Protein AF-R7P6L8-F1 (afdb_monomer_lite)

Radius of gyration: 48.86 Å; chains: 1; bounding box: 120×82×124 Å

pLDDT: mean 86.73, std 14.76, range [35.16, 98.56]

Structure (mmCIF, N/CA/C/O backbone):
data_AF-R7P6L8-F1
#
_entry.id   AF-R7P6L8-F1
#
loop_
_atom_site.group_PDB
_atom_site.id
_atom_site.type_symbol
_atom_site.label_atom_id
_atom_site.label_alt_id
_atom_site.label_comp_id
_atom_site.label_asym_id
_atom_site.label_entity_id
_atom_site.label_seq_id
_atom_site.pdbx_PDB_ins_code
_atom_site.Cartn_x
_atom_site.Cartn_y
_atom_site.Cartn_z
_atom_site.occupancy
_atom_site.B_iso_or_equiv
_atom_site.auth_seq_id
_atom_site.auth_comp_id
_atom_site.auth_asym_id
_atom_site.auth_atom_id
_atom_site.pdbx_PDB_model_num
ATOM 1 N N . MET A 1 1 ? 69.428 42.748 -19.498 1.00 52.31 1 MET A N 1
ATOM 2 C CA . MET A 1 1 ? 68.816 42.199 -20.733 1.00 52.31 1 MET A CA 1
ATOM 3 C C . MET A 1 1 ? 69.025 40.692 -20.916 1.00 52.31 1 MET A C 1
ATOM 5 O O . MET A 1 1 ? 68.029 40.002 -21.061 1.00 52.31 1 MET A O 1
ATOM 9 N N . LYS A 1 2 ? 70.246 40.135 -20.816 1.00 45.94 2 LYS A N 1
ATOM 10 C CA . LYS A 1 2 ? 70.481 38.678 -20.985 1.00 45.94 2 LYS A CA 1
ATOM 11 C C . LYS A 1 2 ? 69.710 37.760 -20.009 1.00 45.94 2 LYS A C 1
ATOM 13 O O . LYS A 1 2 ? 69.255 36.706 -20.422 1.00 45.94 2 LYS A O 1
ATOM 18 N N . LYS A 1 3 ? 69.494 38.167 -18.748 1.00 44.88 3 LYS A N 1
ATOM 19 C CA . LYS A 1 3 ? 68.757 37.356 -17.749 1.00 44.88 3 LYS A CA 1
ATOM 20 C C . LYS A 1 3 ? 67.234 37.306 -17.974 1.00 44.88 3 LYS A C 1
ATOM 22 O O . LYS A 1 3 ? 66.617 36.311 -17.630 1.00 44.88 3 LYS A O 1
ATOM 27 N N . ILE A 1 4 ? 66.643 38.336 -18.590 1.00 54.88 4 ILE A N 1
ATOM 28 C CA . ILE A 1 4 ? 65.198 38.383 -18.895 1.00 54.88 4 ILE A CA 1
ATOM 29 C C . ILE A 1 4 ? 64.880 37.506 -20.115 1.00 54.88 4 ILE A C 1
ATOM 31 O O . ILE A 1 4 ? 63.887 36.789 -20.116 1.00 54.88 4 ILE A O 1
ATOM 35 N N . ILE A 1 5 ? 65.773 37.483 -21.110 1.00 58.66 5 ILE A N 1
ATOM 36 C CA . ILE A 1 5 ? 65.632 36.642 -22.309 1.00 58.66 5 ILE A CA 1
ATOM 37 C C . ILE A 1 5 ? 65.663 35.147 -21.947 1.00 58.66 5 ILE A C 1
ATOM 39 O O . ILE A 1 5 ? 64.862 34.377 -22.464 1.00 58.66 5 ILE A O 1
ATOM 43 N N . VAL A 1 6 ? 66.521 34.735 -21.007 1.00 57.53 6 VAL A N 1
ATOM 44 C CA . VAL A 1 6 ? 66.611 33.328 -20.568 1.00 57.53 6 VAL A CA 1
ATOM 45 C C . VAL A 1 6 ? 65.341 32.872 -19.835 1.00 57.53 6 VAL A C 1
ATOM 47 O O . VAL A 1 6 ? 64.875 31.761 -20.065 1.00 57.53 6 VAL A O 1
ATOM 50 N N . VAL A 1 7 ? 64.729 33.733 -19.015 1.00 57.50 7 VAL A N 1
ATOM 51 C CA . VAL A 1 7 ? 63.480 33.407 -18.298 1.00 57.50 7 VAL A CA 1
ATOM 52 C C . VAL A 1 7 ? 62.288 33.288 -19.258 1.00 57.50 7 VAL A C 1
ATOM 54 O O . VAL A 1 7 ? 61.456 32.402 -19.081 1.00 57.50 7 VAL A O 1
ATOM 57 N N . ILE A 1 8 ? 62.240 34.111 -20.311 1.00 59.41 8 ILE A N 1
ATOM 58 C CA . ILE A 1 8 ? 61.197 34.044 -21.350 1.00 59.41 8 ILE A CA 1
ATOM 59 C C . ILE A 1 8 ? 61.351 32.783 -22.219 1.00 59.41 8 ILE A C 1
ATOM 61 O O . ILE A 1 8 ? 60.361 32.149 -22.570 1.00 59.41 8 ILE A O 1
ATOM 65 N N . ILE A 1 9 ? 62.583 32.367 -22.529 1.00 59.75 9 ILE A N 1
ATOM 66 C CA . ILE A 1 9 ? 62.833 31.137 -23.299 1.00 59.75 9 ILE A CA 1
ATOM 67 C C . ILE A 1 9 ? 62.462 29.887 -22.484 1.00 59.75 9 ILE A C 1
ATOM 69 O O . ILE A 1 9 ? 61.866 28.961 -23.031 1.00 59.75 9 ILE A O 1
ATOM 73 N N . ILE A 1 10 ? 62.748 29.868 -21.176 1.00 58.91 10 ILE A N 1
ATOM 74 C CA . ILE A 1 10 ? 62.392 28.746 -20.291 1.00 58.91 10 ILE A CA 1
ATOM 75 C C . ILE A 1 10 ? 60.871 28.661 -20.081 1.00 58.91 10 ILE A C 1
ATOM 77 O O . ILE A 1 10 ? 60.327 27.557 -20.065 1.00 58.91 10 ILE A O 1
ATOM 81 N N . SER A 1 11 ? 60.162 29.794 -19.978 1.00 56.41 11 SER A N 1
ATOM 82 C CA . SER A 1 11 ? 58.697 29.785 -19.862 1.00 56.41 11 SER A CA 1
ATOM 83 C C . SER A 1 11 ? 58.013 29.334 -21.159 1.00 56.41 11 SER A C 1
ATOM 85 O O . SER A 1 11 ? 57.074 28.541 -21.101 1.00 56.41 11 SER A O 1
ATOM 87 N N . LEU A 1 12 ? 58.529 29.735 -22.327 1.00 54.56 12 LEU A N 1
ATOM 88 C CA . LEU A 1 12 ? 58.050 29.264 -23.633 1.00 54.56 12 LEU A CA 1
ATOM 89 C C . LEU A 1 12 ? 58.311 27.764 -23.844 1.00 54.56 12 LEU A C 1
ATOM 91 O O . LEU A 1 12 ? 57.421 27.060 -24.319 1.00 54.56 12 LEU A O 1
ATOM 95 N N . PHE A 1 13 ? 59.473 27.244 -23.430 1.00 52.88 13 PHE A N 1
ATOM 96 C CA . PHE A 1 13 ? 59.761 25.802 -23.479 1.00 52.88 13 PHE A CA 1
ATOM 97 C C . PHE A 1 13 ? 58.885 24.993 -22.511 1.00 52.88 13 PHE A C 1
ATOM 99 O O . PHE A 1 13 ? 58.423 23.908 -22.862 1.00 52.88 13 PHE A O 1
ATOM 106 N N . GLY A 1 14 ? 58.599 25.523 -21.317 1.00 52.50 14 GLY A N 1
ATOM 107 C CA . GLY A 1 14 ? 57.682 24.899 -20.360 1.00 52.50 14 GLY A CA 1
ATOM 108 C C . GLY A 1 14 ? 56.252 24.793 -20.900 1.00 52.50 14 GLY A C 1
ATOM 109 O O . GLY A 1 14 ? 55.639 23.730 -20.818 1.00 52.50 14 GLY A O 1
ATOM 110 N N . VAL A 1 15 ? 55.745 25.855 -21.537 1.00 52.00 15 VAL A N 1
ATOM 111 C CA . VAL A 1 15 ? 54.428 25.853 -22.198 1.00 52.00 15 VAL A CA 1
ATOM 112 C C . VAL A 1 15 ? 54.415 24.922 -23.420 1.00 52.00 15 VAL A C 1
ATOM 114 O O . VAL A 1 15 ? 53.432 24.209 -23.621 1.00 52.00 15 VAL A O 1
ATOM 117 N N . PHE A 1 16 ? 55.508 24.838 -24.187 1.00 50.41 16 PHE A N 1
ATOM 118 C CA . PHE A 1 16 ? 55.651 23.922 -25.329 1.00 50.41 16 PHE A CA 1
ATOM 119 C C . PHE A 1 16 ? 55.676 22.436 -24.917 1.00 50.41 16 PHE A C 1
ATOM 121 O O . PHE A 1 16 ? 55.111 21.586 -25.604 1.00 50.41 16 PHE A O 1
ATOM 128 N N . LEU A 1 17 ? 56.281 22.099 -23.774 1.00 47.62 17 LEU A N 1
ATOM 129 C CA . LEU A 1 17 ? 56.306 20.725 -23.254 1.00 47.62 17 LEU A CA 1
ATOM 130 C C . LEU A 1 17 ? 54.964 20.309 -22.629 1.00 47.62 17 LEU A C 1
ATOM 132 O O . LEU A 1 17 ? 54.547 19.160 -22.779 1.00 47.62 17 LEU A O 1
ATOM 136 N N . ILE A 1 18 ? 54.253 21.235 -21.972 1.00 49.69 18 ILE A N 1
ATOM 137 C CA . ILE A 1 18 ? 52.912 20.977 -21.421 1.00 49.69 18 ILE A CA 1
ATOM 138 C C . ILE A 1 18 ? 51.889 20.833 -22.557 1.00 49.69 18 ILE A C 1
ATOM 140 O O . ILE A 1 18 ? 51.112 19.880 -22.547 1.00 49.69 18 ILE A O 1
ATOM 144 N N . THR A 1 19 ? 51.931 21.703 -23.572 1.00 46.88 19 THR A N 1
ATOM 145 C CA . THR A 1 19 ? 51.069 21.581 -24.762 1.00 46.88 19 THR A CA 1
ATOM 146 C C . THR A 1 19 ? 51.354 20.301 -25.536 1.00 46.88 19 THR A C 1
ATOM 148 O O . THR A 1 19 ? 50.400 19.603 -25.841 1.00 46.88 19 THR A O 1
ATOM 151 N N . ASN A 1 20 ? 52.613 19.892 -25.743 1.00 47.97 20 ASN A N 1
ATOM 152 C CA . ASN A 1 20 ? 52.913 18.599 -26.373 1.00 47.97 20 ASN A CA 1
ATOM 153 C C . ASN A 1 20 ? 52.485 17.388 -25.534 1.00 47.97 20 ASN A C 1
ATOM 155 O O . ASN A 1 20 ? 52.054 16.399 -26.110 1.00 47.97 20 ASN A O 1
ATOM 159 N N . LYS A 1 21 ? 52.543 17.436 -24.194 1.00 40.03 21 LYS A N 1
ATOM 160 C CA . LYS A 1 21 ? 52.065 16.334 -23.337 1.00 40.03 21 LYS A CA 1
ATOM 161 C C . LYS A 1 21 ? 50.537 16.197 -23.357 1.00 40.03 21 LYS A C 1
ATOM 163 O O . LYS A 1 21 ? 50.043 15.074 -23.332 1.00 40.03 21 LYS A O 1
ATOM 168 N N . TYR A 1 22 ? 49.797 17.306 -23.425 1.00 44.44 22 TYR A N 1
ATOM 169 C CA . TYR A 1 22 ? 48.342 17.283 -23.633 1.00 44.44 22 TYR A CA 1
ATOM 170 C C . TYR A 1 22 ? 47.981 16.903 -25.076 1.00 44.44 22 TYR A C 1
ATOM 172 O O . TYR A 1 22 ? 47.099 16.076 -25.272 1.00 44.44 22 TYR A O 1
ATOM 180 N N . TYR A 1 23 ? 48.729 17.394 -26.069 1.00 39.47 23 TYR A N 1
ATOM 181 C CA . TYR A 1 23 ? 48.544 17.049 -27.480 1.00 39.47 23 TYR A CA 1
ATOM 182 C C . TYR A 1 23 ? 48.844 15.565 -27.737 1.00 39.47 23 TYR A C 1
ATOM 184 O O . TYR A 1 23 ? 48.069 14.911 -28.415 1.00 39.47 23 TYR A O 1
ATOM 192 N N . TYR A 1 24 ? 49.885 14.977 -27.137 1.00 41.59 24 TYR A N 1
ATOM 193 C CA . TYR A 1 24 ? 50.163 13.538 -27.252 1.00 41.59 24 TYR A CA 1
ATOM 194 C C . TYR A 1 24 ? 49.206 12.668 -26.436 1.00 41.59 24 TYR A C 1
ATOM 196 O O . TYR A 1 24 ? 48.930 11.547 -26.842 1.00 41.59 24 TYR A O 1
ATOM 204 N N . LYS A 1 25 ? 48.665 13.157 -25.311 1.00 37.44 25 LYS A N 1
ATOM 205 C CA . LYS A 1 25 ? 47.688 12.398 -24.513 1.00 37.44 25 LYS A CA 1
ATOM 206 C C . LYS A 1 25 ? 46.290 12.381 -25.148 1.00 37.44 25 LYS A C 1
ATOM 208 O O . LYS A 1 25 ? 45.551 11.432 -24.914 1.00 37.44 25 LYS A O 1
ATOM 213 N N . ASP A 1 26 ? 45.969 13.365 -25.991 1.00 41.00 26 ASP A N 1
ATOM 214 C CA . ASP A 1 26 ? 44.773 13.374 -26.848 1.00 41.00 26 ASP A CA 1
ATOM 215 C C . ASP A 1 26 ? 44.982 12.724 -28.234 1.00 41.00 26 ASP A C 1
ATOM 217 O O . ASP A 1 26 ? 43.995 12.455 -28.920 1.00 41.00 26 ASP A O 1
ATOM 221 N N . ASN A 1 27 ? 46.235 12.439 -28.621 1.00 36.06 27 ASN A N 1
ATOM 222 C CA . ASN A 1 27 ? 46.622 11.770 -29.875 1.00 36.06 27 ASN A CA 1
ATOM 223 C C . ASN A 1 27 ? 47.197 10.351 -29.670 1.00 36.06 27 ASN A C 1
ATOM 225 O O . ASN A 1 27 ? 47.847 9.815 -30.563 1.00 36.06 27 ASN A O 1
ATOM 229 N N . VAL A 1 28 ? 46.936 9.708 -28.525 1.00 39.03 28 VAL A N 1
ATOM 230 C CA . VAL A 1 28 ? 46.940 8.238 -28.469 1.00 39.03 28 VAL A CA 1
ATOM 231 C C . VAL A 1 28 ? 45.637 7.789 -29.118 1.00 39.03 28 VAL A C 1
ATOM 233 O O . VAL A 1 28 ? 44.596 7.784 -28.467 1.00 39.03 28 VAL A O 1
ATOM 236 N N . ASP A 1 29 ? 45.707 7.533 -30.424 1.00 42.06 29 ASP A N 1
ATOM 237 C CA . ASP A 1 29 ? 44.694 6.903 -31.273 1.00 42.06 29 ASP A CA 1
ATOM 238 C C . ASP A 1 29 ? 43.248 7.096 -30.803 1.00 42.06 29 ASP A C 1
ATOM 240 O O . ASP A 1 29 ? 42.554 6.148 -30.416 1.00 42.06 29 ASP A O 1
ATOM 244 N N . LYS A 1 30 ? 42.738 8.326 -30.944 1.00 36.97 30 LYS A N 1
ATOM 245 C CA . LYS A 1 30 ? 41.333 8.486 -31.330 1.00 36.97 30 LYS A CA 1
ATOM 246 C C . LYS A 1 30 ? 41.222 8.009 -32.774 1.00 36.97 30 LYS A C 1
ATOM 248 O O . LYS A 1 30 ? 41.067 8.812 -33.690 1.00 36.97 30 LYS A O 1
ATOM 253 N N . GLU A 1 31 ? 41.327 6.697 -32.974 1.00 40.28 31 GLU A N 1
ATOM 254 C CA . GLU A 1 31 ? 40.682 6.071 -34.114 1.00 40.28 31 GLU A CA 1
ATOM 255 C C . GLU A 1 31 ? 39.249 6.564 -34.096 1.00 40.28 31 GLU A C 1
ATOM 257 O O . GLU A 1 31 ? 38.472 6.283 -33.177 1.00 40.28 31 GLU A O 1
ATOM 262 N N . GLN A 1 32 ? 38.925 7.399 -35.074 1.00 35.16 32 GLN A N 1
ATOM 263 C CA . GLN A 1 32 ? 37.541 7.711 -35.311 1.00 35.16 32 GLN A CA 1
ATOM 264 C C . GLN A 1 32 ? 36.860 6.375 -35.609 1.00 35.16 32 GLN A C 1
ATOM 266 O O . GLN A 1 32 ? 37.344 5.657 -36.487 1.00 35.16 32 GLN A O 1
ATOM 271 N N . PRO A 1 33 ? 35.786 6.005 -34.888 1.00 39.06 33 PRO A N 1
ATOM 272 C CA . PRO A 1 33 ? 35.001 4.843 -35.253 1.00 39.06 33 PRO A CA 1
ATOM 273 C C . PRO A 1 33 ? 34.446 5.127 -36.646 1.00 39.06 33 PRO A C 1
ATOM 275 O O . PRO A 1 33 ? 33.482 5.881 -36.805 1.00 39.06 33 PRO A O 1
ATOM 278 N N . ASN A 1 34 ? 35.107 4.592 -37.670 1.00 42.62 34 ASN A N 1
ATOM 279 C CA . ASN A 1 34 ? 34.609 4.665 -39.026 1.00 42.62 34 ASN A CA 1
ATOM 280 C C . ASN A 1 34 ? 33.258 3.957 -39.000 1.00 42.62 34 ASN A C 1
ATOM 282 O O . ASN A 1 34 ? 33.176 2.773 -38.681 1.00 42.62 34 ASN A O 1
ATOM 286 N N . LYS A 1 35 ? 32.179 4.698 -39.270 1.00 45.72 35 LYS A N 1
ATOM 287 C CA . LYS A 1 35 ? 30.853 4.109 -39.459 1.00 45.72 35 LYS A CA 1
ATOM 288 C C . LYS A 1 35 ? 30.909 3.298 -40.750 1.00 45.72 35 LYS A C 1
ATOM 290 O O . LYS A 1 35 ? 30.673 3.837 -41.828 1.00 45.72 35 LYS A O 1
ATOM 295 N N . ILE A 1 36 ? 31.277 2.026 -40.645 1.00 52.72 36 ILE A N 1
ATOM 296 C CA . ILE A 1 36 ? 31.309 1.113 -41.784 1.00 52.72 36 ILE A CA 1
ATOM 297 C C . ILE A 1 36 ? 29.852 0.802 -42.135 1.00 52.72 36 ILE A C 1
ATOM 299 O O . ILE A 1 36 ? 29.141 0.149 -41.372 1.00 52.72 36 ILE A O 1
ATOM 303 N N . LYS A 1 37 ? 29.378 1.316 -43.275 1.00 50.50 37 LYS A N 1
ATOM 304 C CA . LYS A 1 37 ? 28.204 0.745 -43.948 1.00 50.50 37 LYS A CA 1
ATOM 305 C C . LYS A 1 37 ? 28.632 -0.601 -44.530 1.00 50.50 37 LYS A C 1
ATOM 307 O O . LYS A 1 37 ? 29.751 -0.686 -45.017 1.00 50.50 37 LYS A O 1
ATOM 312 N N . ASN A 1 38 ? 27.758 -1.606 -44.459 1.00 52.72 38 ASN A N 1
ATOM 313 C CA . ASN A 1 38 ? 27.963 -2.976 -44.941 1.00 52.72 38 ASN A CA 1
ATOM 314 C C . ASN A 1 38 ? 28.455 -2.999 -46.410 1.00 52.72 38 ASN A C 1
ATOM 316 O O . ASN A 1 38 ? 27.654 -3.048 -47.344 1.00 52.72 38 ASN A O 1
ATOM 320 N N . ASP A 1 39 ? 29.769 -2.875 -46.619 1.00 54.94 39 ASP A N 1
ATOM 321 C CA . ASP A 1 39 ? 30.427 -3.082 -47.904 1.00 54.94 39 ASP A CA 1
ATOM 322 C C . ASP A 1 39 ? 30.796 -4.561 -47.974 1.00 54.94 39 ASP A C 1
ATOM 324 O O . ASP A 1 39 ? 31.598 -5.056 -47.173 1.00 54.94 39 ASP A O 1
ATOM 328 N N . LYS A 1 40 ? 30.190 -5.251 -48.946 1.00 53.28 40 LYS A N 1
ATOM 329 C CA . LYS A 1 40 ? 30.244 -6.707 -49.144 1.00 53.28 40 LYS A CA 1
ATOM 330 C C . LYS A 1 40 ? 31.667 -7.269 -49.233 1.00 53.28 40 LYS A C 1
ATOM 332 O O . LYS A 1 40 ? 31.837 -8.480 -49.141 1.00 53.28 40 LYS A O 1
ATOM 337 N N . ASN A 1 41 ? 32.675 -6.419 -49.423 1.00 59.56 41 ASN A N 1
ATOM 338 C CA . ASN A 1 41 ? 34.062 -6.841 -49.584 1.00 59.56 41 ASN A CA 1
ATOM 339 C C . ASN A 1 41 ? 34.910 -6.793 -48.297 1.00 59.56 41 ASN A C 1
ATOM 341 O O . ASN A 1 41 ? 35.951 -7.449 -48.266 1.00 59.56 41 ASN A O 1
ATOM 345 N N . MET A 1 42 ? 34.496 -6.065 -47.250 1.00 73.75 42 MET A N 1
ATOM 346 C CA . MET A 1 42 ? 35.296 -5.875 -46.019 1.00 73.75 42 MET A CA 1
ATOM 347 C C . MET A 1 42 ? 34.588 -6.305 -44.733 1.00 73.75 42 MET A C 1
ATOM 349 O O . MET A 1 42 ? 35.233 -6.866 -43.853 1.00 73.75 42 MET A O 1
ATOM 353 N N . LEU A 1 43 ? 33.281 -6.063 -44.604 1.00 84.25 43 LEU A N 1
ATOM 354 C CA . LEU A 1 43 ? 32.513 -6.430 -43.414 1.00 84.25 43 LEU A CA 1
ATOM 355 C C . LEU A 1 43 ? 31.376 -7.360 -43.819 1.00 84.25 43 LEU A C 1
ATOM 357 O O . LEU A 1 43 ? 30.502 -6.974 -44.585 1.00 84.25 43 LEU A O 1
ATOM 361 N N . SER A 1 44 ? 31.376 -8.579 -43.288 1.00 87.62 44 SER A N 1
ATOM 362 C CA . SER A 1 44 ? 30.301 -9.548 -43.498 1.00 87.62 44 SER A CA 1
ATOM 363 C C . SER A 1 44 ? 29.428 -9.655 -42.256 1.00 87.62 44 SER A C 1
ATOM 365 O O . SER A 1 44 ? 29.921 -9.908 -41.157 1.00 87.62 44 SER A O 1
ATOM 367 N N . LEU A 1 45 ? 28.120 -9.484 -42.433 1.00 89.81 45 LEU A N 1
ATOM 368 C CA . LEU A 1 45 ? 27.129 -9.712 -41.387 1.00 89.81 45 LEU A CA 1
ATOM 369 C C . LEU A 1 45 ? 26.717 -11.189 -41.387 1.00 89.81 45 LEU A C 1
ATOM 371 O O . LEU A 1 45 ? 26.225 -11.686 -42.397 1.00 89.81 45 LEU A O 1
ATOM 375 N N . MET A 1 46 ? 26.897 -11.871 -40.259 1.00 93.06 46 MET A N 1
ATOM 376 C CA . MET A 1 46 ? 26.636 -13.299 -40.089 1.00 93.06 46 MET A CA 1
ATOM 377 C C . MET A 1 46 ? 25.453 -13.493 -39.138 1.00 93.06 46 MET A C 1
ATOM 379 O O . MET A 1 46 ? 25.519 -13.088 -37.978 1.00 93.06 46 MET A O 1
ATOM 383 N N . LEU A 1 47 ? 24.374 -14.107 -39.622 1.00 94.31 47 LEU A N 1
ATOM 384 C CA . LEU A 1 47 ? 23.153 -14.350 -38.850 1.00 94.31 47 LEU A CA 1
ATOM 385 C C . LEU A 1 47 ? 22.975 -15.836 -38.586 1.00 94.31 47 LEU A C 1
ATOM 387 O O . LEU A 1 47 ? 23.028 -16.639 -39.523 1.00 94.31 47 LEU A O 1
ATOM 391 N N . GLU A 1 48 ? 22.732 -16.189 -37.328 1.00 95.88 48 GLU A N 1
ATOM 392 C CA . GLU A 1 48 ? 22.388 -17.558 -36.965 1.00 95.88 48 GLU A CA 1
ATOM 393 C C . GLU A 1 48 ? 21.067 -17.968 -37.636 1.00 95.88 48 GLU A C 1
ATOM 395 O O . GLU A 1 48 ? 20.084 -17.213 -37.643 1.00 95.88 48 GLU A O 1
ATOM 400 N N . THR A 1 49 ? 21.053 -19.153 -38.246 1.00 92.88 49 THR A N 1
ATOM 401 C CA . THR A 1 49 ? 19.905 -19.632 -39.024 1.00 92.88 49 THR A CA 1
ATOM 402 C C . THR A 1 49 ? 18.764 -20.058 -38.105 1.00 92.88 49 THR A C 1
ATOM 404 O O . THR A 1 49 ? 17.622 -19.625 -38.290 1.00 92.88 49 THR A O 1
ATOM 407 N N . ASP A 1 50 ? 19.102 -20.809 -37.055 1.00 92.69 50 ASP A N 1
ATOM 408 C CA . ASP A 1 50 ? 18.183 -21.314 -36.038 1.00 92.69 50 ASP A CA 1
ATOM 409 C C . ASP A 1 50 ? 18.759 -21.140 -34.636 1.00 92.69 50 ASP A C 1
ATOM 411 O O . ASP A 1 50 ? 19.971 -21.217 -34.446 1.00 92.69 50 ASP A O 1
ATOM 415 N N . VAL A 1 51 ? 17.873 -20.927 -33.662 1.00 91.44 51 VAL A N 1
ATOM 416 C CA . VAL A 1 51 ? 18.218 -20.658 -32.259 1.00 91.44 51 VAL A CA 1
ATOM 417 C C . VAL A 1 51 ? 19.146 -21.745 -31.714 1.00 91.44 51 VAL A C 1
ATOM 419 O O . VAL A 1 51 ? 18.750 -22.907 -31.621 1.00 91.44 51 VAL A O 1
ATOM 422 N N . GLY A 1 52 ? 20.366 -21.363 -31.333 1.00 89.88 52 GLY A N 1
ATOM 423 C CA . GLY A 1 52 ? 21.343 -22.263 -30.714 1.00 89.88 52 GLY A CA 1
ATOM 424 C C . GLY A 1 52 ? 21.899 -23.344 -31.646 1.00 89.88 52 GLY A C 1
ATOM 425 O O . GLY A 1 52 ? 22.488 -24.314 -31.170 1.00 89.88 52 GLY A O 1
ATOM 426 N N . SER A 1 53 ? 21.710 -23.211 -32.960 1.00 93.38 53 SER A N 1
ATOM 427 C CA . SER A 1 53 ? 22.249 -24.149 -33.951 1.00 93.38 53 SER A CA 1
ATOM 428 C C . SER A 1 53 ? 23.760 -24.015 -34.136 1.00 93.38 53 SER A C 1
ATOM 430 O O . SER A 1 53 ? 24.399 -24.948 -34.626 1.00 93.38 53 SER A O 1
ATOM 432 N N . GLY A 1 54 ? 24.326 -22.841 -33.828 1.00 93.00 54 GLY A N 1
ATOM 433 C CA . GLY A 1 54 ? 25.712 -22.504 -34.160 1.00 93.00 54 GLY A CA 1
ATOM 434 C C . GLY A 1 54 ? 25.988 -22.447 -35.670 1.00 93.00 54 GLY A C 1
ATOM 435 O O . GLY A 1 54 ? 27.145 -22.366 -36.083 1.00 93.00 54 GLY A O 1
ATOM 436 N N . THR A 1 55 ? 24.944 -22.503 -36.504 1.00 95.50 55 THR A N 1
ATOM 437 C CA . THR A 1 55 ? 25.042 -22.402 -37.961 1.00 95.50 55 THR A CA 1
ATOM 438 C C . THR A 1 55 ? 24.696 -20.983 -38.385 1.00 95.50 55 THR A C 1
ATOM 440 O O . THR A 1 55 ? 23.621 -20.477 -38.072 1.00 95.50 55 THR A O 1
ATOM 443 N N . TYR A 1 56 ? 25.604 -20.337 -39.119 1.00 95.31 56 TYR A N 1
ATOM 444 C CA . TYR A 1 56 ? 25.457 -18.944 -39.538 1.00 95.31 56 TYR A CA 1
ATOM 445 C C . TYR A 1 56 ? 25.441 -18.825 -41.055 1.00 95.31 56 TYR A C 1
ATOM 447 O O . TYR A 1 56 ? 26.167 -19.519 -41.766 1.00 95.31 56 TYR A O 1
ATOM 455 N N . SER A 1 57 ? 24.638 -17.887 -41.541 1.00 92.31 57 SER A N 1
ATOM 456 C CA . SER A 1 57 ? 24.560 -17.518 -42.950 1.00 92.31 57 SER A CA 1
ATOM 457 C C . SER A 1 57 ? 24.956 -16.057 -43.138 1.00 92.31 57 SER A C 1
ATOM 459 O O . SER A 1 57 ? 24.714 -15.216 -42.270 1.00 92.31 57 SER A O 1
ATOM 461 N N . VAL A 1 58 ? 25.591 -15.751 -44.270 1.00 89.56 58 VAL A N 1
ATOM 462 C CA . VAL A 1 58 ? 25.913 -14.368 -44.634 1.00 89.56 58 VAL A CA 1
ATOM 463 C C . VAL A 1 58 ? 24.607 -13.649 -44.966 1.00 89.56 58 VAL A C 1
ATOM 465 O O . VAL A 1 58 ? 23.869 -14.077 -45.854 1.00 89.56 58 VAL A O 1
ATOM 468 N N . SER A 1 59 ? 24.327 -12.546 -44.277 1.00 85.00 59 SER A N 1
ATOM 469 C CA . SER A 1 59 ? 23.175 -11.703 -44.580 1.00 85.00 59 SER A CA 1
ATOM 470 C C . SER A 1 59 ? 23.367 -11.023 -45.932 1.00 85.00 59 SER A C 1
ATOM 472 O O . SER A 1 59 ? 24.371 -10.356 -46.182 1.00 85.00 59 SER A O 1
ATOM 474 N N . SER A 1 60 ? 22.369 -11.147 -46.804 1.00 78.31 60 SER A N 1
ATOM 475 C CA . SER A 1 60 ? 22.310 -10.393 -48.056 1.00 78.31 60 SER A CA 1
ATOM 476 C C . SER A 1 60 ? 21.778 -8.966 -47.872 1.00 78.31 60 SER A C 1
ATOM 478 O O . SER A 1 60 ? 21.773 -8.201 -48.839 1.00 78.31 60 SER A O 1
ATOM 480 N N . SER A 1 61 ? 21.298 -8.619 -46.669 1.00 75.31 61 SER A N 1
ATOM 481 C CA . SER A 1 61 ? 20.730 -7.307 -46.351 1.00 75.31 61 SER A CA 1
ATOM 482 C C . SER A 1 61 ? 21.822 -6.269 -46.099 1.00 75.31 61 SER A C 1
ATOM 484 O O . SER A 1 61 ? 22.820 -6.546 -45.436 1.00 75.31 61 SER A O 1
ATOM 486 N N . SER A 1 62 ? 21.613 -5.048 -46.594 1.00 71.00 62 SER A N 1
ATOM 487 C CA . SER A 1 62 ? 22.432 -3.888 -46.225 1.00 71.00 62 SER A CA 1
ATOM 488 C C . SER A 1 62 ? 22.092 -3.329 -44.842 1.00 71.00 62 SER A C 1
ATOM 490 O O . SER A 1 62 ? 22.856 -2.517 -44.321 1.00 71.00 62 SER A O 1
ATOM 492 N N . ASP A 1 63 ? 20.959 -3.742 -44.272 1.00 80.44 63 ASP A N 1
ATOM 493 C CA . ASP A 1 63 ? 20.464 -3.264 -42.987 1.00 80.44 63 ASP A CA 1
ATOM 494 C C . ASP A 1 63 ? 21.016 -4.102 -41.832 1.00 80.44 63 ASP A C 1
ATOM 496 O O . ASP A 1 63 ? 21.272 -5.303 -41.965 1.00 80.44 63 ASP A O 1
ATOM 500 N N . TRP A 1 64 ? 21.186 -3.457 -40.678 1.00 85.31 64 TRP A N 1
ATOM 501 C CA . TRP A 1 64 ? 21.566 -4.143 -39.448 1.00 85.31 64 TRP A CA 1
ATOM 502 C C . TRP A 1 64 ? 20.454 -5.086 -38.962 1.00 85.31 64 TRP A C 1
ATOM 504 O O . TRP A 1 64 ? 19.282 -4.861 -39.275 1.00 85.31 64 TRP A O 1
ATOM 514 N N . PRO A 1 65 ? 20.797 -6.127 -38.182 1.00 82.94 65 PRO A N 1
ATOM 515 C CA . PRO A 1 65 ? 19.817 -7.084 -37.675 1.00 82.94 65 PRO A CA 1
ATOM 516 C C . PRO A 1 65 ? 18.729 -6.411 -36.829 1.00 82.94 65 PRO A C 1
ATOM 518 O O . PRO A 1 65 ? 18.978 -5.416 -36.145 1.00 82.94 65 PRO A O 1
ATOM 521 N N . ASN A 1 66 ? 17.521 -6.974 -36.870 1.00 81.69 66 ASN A N 1
ATOM 522 C CA . ASN A 1 66 ? 16.376 -6.513 -36.086 1.00 81.69 66 ASN A CA 1
ATOM 523 C C . ASN A 1 66 ? 16.475 -6.971 -34.609 1.00 81.69 66 ASN A C 1
ATOM 525 O O . ASN A 1 66 ? 17.478 -7.530 -34.161 1.00 81.69 66 ASN A O 1
ATOM 529 N N . GLU A 1 67 ? 15.412 -6.747 -33.830 1.00 81.56 67 GLU A N 1
ATOM 530 C CA . GLU A 1 67 ? 15.360 -7.126 -32.411 1.00 81.56 67 GLU A CA 1
ATOM 531 C C . GLU A 1 67 ? 15.356 -8.643 -32.140 1.00 81.56 67 GLU A C 1
ATOM 533 O O . GLU A 1 67 ? 15.364 -9.024 -30.973 1.00 81.56 67 GLU A O 1
ATOM 538 N N . GLU A 1 68 ? 15.356 -9.498 -33.168 1.00 87.44 68 GLU A N 1
ATOM 539 C CA . GLU A 1 68 ? 15.395 -10.964 -33.043 1.00 87.44 68 GLU A CA 1
ATOM 540 C C . GLU A 1 68 ? 16.825 -11.510 -32.927 1.00 87.44 68 GLU A C 1
ATOM 542 O O . GLU A 1 68 ? 17.014 -12.713 -32.752 1.00 87.44 68 GLU A O 1
ATOM 547 N N . TYR A 1 69 ? 17.831 -10.632 -32.984 1.00 91.19 69 TYR A N 1
ATOM 548 C CA . TYR A 1 69 ? 19.243 -10.994 -32.991 1.00 91.19 69 TYR A CA 1
ATOM 549 C C . TYR A 1 69 ? 20.053 -10.293 -31.884 1.00 91.19 69 TYR A C 1
ATOM 551 O O . TYR A 1 69 ? 19.862 -9.113 -31.551 1.00 91.19 69 TYR A O 1
ATOM 559 N N . ILE A 1 70 ? 21.014 -11.016 -31.307 1.00 91.50 70 ILE A N 1
ATOM 560 C CA . ILE A 1 70 ? 21.947 -10.512 -30.291 1.00 91.50 70 ILE A CA 1
ATOM 561 C C . ILE A 1 70 ? 23.389 -10.620 -30.775 1.00 91.50 70 ILE A C 1
ATOM 563 O O . ILE A 1 70 ? 23.776 -11.621 -31.359 1.00 91.50 70 ILE A O 1
ATOM 567 N N . TYR A 1 71 ? 24.179 -9.567 -30.558 1.00 91.88 71 TYR A N 1
ATOM 568 C CA . TYR A 1 71 ? 25.579 -9.539 -30.972 1.00 91.88 71 TYR A CA 1
ATOM 569 C C . TYR A 1 71 ? 26.381 -10.629 -30.253 1.00 91.88 71 TYR A C 1
ATOM 571 O O . TYR A 1 71 ? 26.354 -10.708 -29.024 1.00 91.88 71 TYR A O 1
ATOM 579 N N . ASN A 1 72 ? 27.121 -11.428 -31.020 1.00 92.44 72 ASN A N 1
ATOM 580 C CA . ASN A 1 72 ? 28.000 -12.467 -30.507 1.00 92.44 72 ASN A CA 1
ATOM 581 C C . ASN A 1 72 ? 29.453 -11.980 -30.554 1.00 92.44 72 ASN A C 1
ATOM 583 O O . ASN A 1 72 ? 30.113 -12.021 -31.596 1.00 92.44 72 ASN A O 1
ATOM 587 N N . SER A 1 73 ? 29.962 -11.517 -29.413 1.00 91.50 73 SER A N 1
ATOM 588 C CA . SER A 1 73 ? 31.336 -11.020 -29.289 1.00 91.50 73 SER A CA 1
ATOM 589 C C . SER A 1 73 ? 32.405 -12.107 -29.354 1.00 91.50 73 SER A C 1
ATOM 591 O O . SER A 1 73 ? 33.560 -11.787 -29.605 1.00 91.50 73 SER A O 1
ATOM 593 N N . GLU A 1 74 ? 32.053 -13.366 -29.090 1.00 92.19 74 GLU A N 1
ATOM 594 C CA . GLU A 1 74 ? 33.010 -14.479 -29.080 1.00 92.19 74 GLU A CA 1
ATOM 595 C C . GLU A 1 74 ? 33.359 -14.928 -30.502 1.00 92.19 74 GLU A C 1
ATOM 597 O O . GLU A 1 74 ? 34.505 -15.276 -30.789 1.00 92.19 74 GLU A O 1
ATOM 602 N N . LEU A 1 75 ? 32.379 -14.889 -31.410 1.00 94.12 75 LEU A N 1
ATOM 603 C CA . LEU A 1 75 ? 32.565 -15.254 -32.814 1.00 94.12 75 LEU A CA 1
ATOM 604 C C . LEU A 1 75 ? 32.959 -14.070 -33.699 1.00 94.12 75 LEU A C 1
ATOM 606 O O . LEU A 1 75 ? 33.625 -14.267 -34.720 1.00 94.12 75 LEU A O 1
ATOM 610 N N . SER A 1 76 ? 32.564 -12.853 -33.319 1.00 93.19 76 SER A N 1
ATOM 611 C CA . SER A 1 76 ? 32.865 -11.641 -34.083 1.00 93.19 76 SER A CA 1
ATOM 612 C C . SER A 1 76 ? 34.349 -11.296 -34.052 1.00 93.19 76 SER A C 1
ATOM 614 O O . SER A 1 76 ? 34.946 -11.161 -32.987 1.00 93.19 76 SER A O 1
ATOM 616 N N . LYS A 1 77 ? 34.957 -11.152 -35.234 1.00 92.69 77 LYS A N 1
ATOM 617 C CA . LYS A 1 77 ? 36.415 -11.009 -35.385 1.00 92.69 77 LYS A CA 1
ATOM 618 C C . LYS A 1 77 ? 36.820 -10.468 -36.754 1.00 92.69 77 LYS A C 1
ATOM 620 O O . LYS A 1 77 ? 36.024 -10.495 -37.692 1.00 92.69 77 LYS A O 1
ATOM 625 N N . CYS A 1 78 ? 38.080 -10.057 -36.871 1.00 91.44 78 CYS A N 1
ATOM 626 C CA . CYS A 1 78 ? 38.744 -9.764 -38.141 1.00 91.44 78 CYS A CA 1
ATOM 627 C C . CYS A 1 78 ? 39.925 -10.719 -38.381 1.00 91.44 78 CYS A C 1
ATOM 629 O O . CYS A 1 78 ? 40.462 -11.292 -37.431 1.00 91.44 78 CYS A O 1
ATOM 631 N N . GLU A 1 79 ? 40.312 -10.923 -39.640 1.00 91.31 79 GLU A N 1
ATOM 632 C CA . GLU A 1 79 ? 41.320 -11.921 -40.034 1.00 91.31 79 GLU A CA 1
ATOM 633 C C . GLU A 1 79 ? 42.752 -11.537 -39.627 1.00 91.31 79 GLU A C 1
ATOM 635 O O . GLU A 1 79 ? 43.518 -12.406 -39.213 1.00 91.31 79 GLU A O 1
ATOM 640 N N . ASN A 1 80 ? 43.116 -10.252 -39.702 1.00 89.69 80 ASN A N 1
ATOM 641 C CA . ASN A 1 80 ? 44.497 -9.774 -39.540 1.00 89.69 80 ASN A CA 1
ATOM 642 C C . ASN A 1 80 ? 44.725 -8.977 -38.246 1.00 89.69 80 ASN A C 1
ATOM 644 O O . ASN A 1 80 ? 45.606 -8.119 -38.175 1.00 89.69 80 ASN A O 1
ATOM 648 N N . GLY A 1 81 ? 43.952 -9.278 -37.199 1.00 83.12 81 GLY A N 1
ATOM 649 C CA . GLY A 1 81 ? 44.168 -8.741 -35.853 1.00 83.12 81 GLY A CA 1
ATOM 650 C C . GLY A 1 81 ? 43.536 -7.376 -35.580 1.00 83.12 81 GLY A C 1
ATOM 651 O O . GLY A 1 81 ? 43.735 -6.837 -34.490 1.00 83.12 81 GLY A O 1
ATOM 652 N N . SER A 1 82 ? 42.750 -6.826 -36.512 1.00 89.19 82 SER A N 1
ATOM 653 C CA . SER A 1 82 ? 41.870 -5.696 -36.193 1.00 89.19 82 SER A CA 1
ATOM 654 C C . SER A 1 82 ? 40.798 -6.125 -35.181 1.00 89.19 82 SER A C 1
AT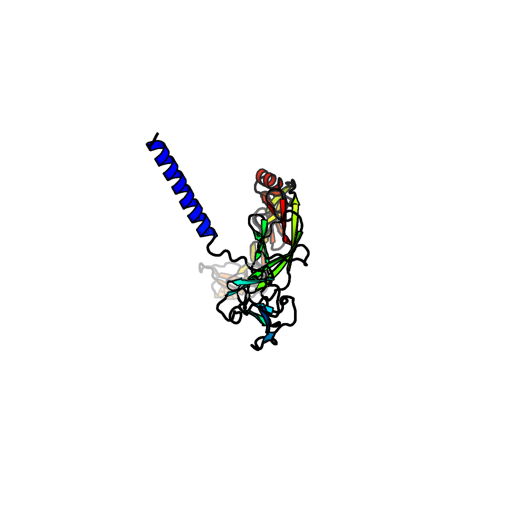OM 656 O O . SER A 1 82 ? 40.367 -7.279 -35.149 1.00 89.19 82 SER A O 1
ATOM 658 N N . ILE A 1 83 ? 40.357 -5.194 -34.341 1.00 87.50 83 ILE A N 1
ATOM 659 C CA . ILE A 1 83 ? 39.334 -5.423 -33.320 1.00 87.50 83 ILE A CA 1
ATOM 660 C C . ILE A 1 83 ? 37.986 -4.967 -33.871 1.00 87.50 83 ILE A C 1
ATOM 662 O O . ILE A 1 83 ? 37.847 -3.832 -34.326 1.00 87.50 83 ILE A O 1
ATOM 666 N N . LEU A 1 84 ? 36.984 -5.840 -33.778 1.00 87.94 84 LEU A N 1
ATOM 667 C CA . LEU A 1 84 ? 35.601 -5.553 -34.139 1.00 87.94 84 LEU A CA 1
ATOM 668 C C . LEU A 1 84 ? 34.726 -5.555 -32.886 1.00 87.94 84 LEU A C 1
ATOM 670 O O . LEU A 1 84 ? 34.821 -6.447 -32.047 1.00 87.94 84 LEU A O 1
ATOM 674 N N . SER A 1 85 ? 33.860 -4.557 -32.764 1.00 87.50 85 SER A N 1
ATOM 675 C CA . SER A 1 85 ? 32.849 -4.480 -31.710 1.00 87.50 85 SER A CA 1
ATOM 676 C C . SER A 1 85 ? 31.564 -3.837 -32.227 1.00 87.50 85 SER A C 1
ATOM 678 O O . SER A 1 85 ? 31.514 -3.329 -33.347 1.00 87.50 85 SER A O 1
ATOM 680 N N . TRP A 1 86 ? 30.514 -3.864 -31.413 1.00 88.44 86 TRP A N 1
ATOM 681 C CA . TRP A 1 86 ? 29.183 -3.394 -31.776 1.00 88.44 86 TRP A CA 1
ATOM 682 C C . TRP A 1 86 ? 28.652 -2.418 -30.722 1.00 88.44 86 TRP A C 1
ATOM 684 O O . TRP A 1 86 ? 28.603 -2.746 -29.538 1.00 88.44 86 TRP A O 1
ATOM 694 N N . ASP A 1 87 ? 28.263 -1.212 -31.143 1.00 84.44 87 ASP A N 1
ATOM 695 C CA . ASP A 1 87 ? 27.605 -0.225 -30.282 1.00 84.44 87 ASP A CA 1
ATOM 696 C C . ASP A 1 87 ? 26.088 -0.339 -30.463 1.00 84.44 87 ASP A C 1
ATOM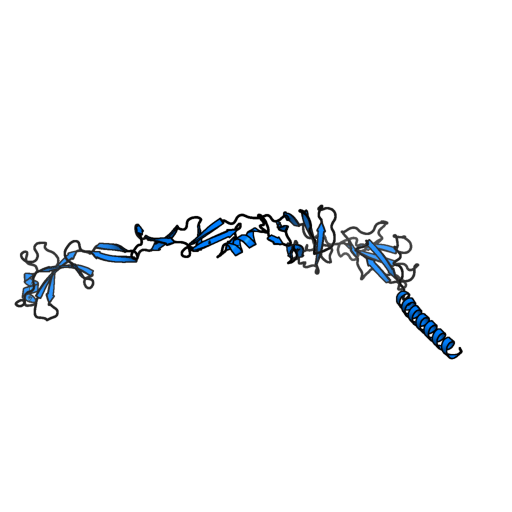 698 O O . ASP A 1 87 ? 25.514 0.220 -31.402 1.00 84.44 87 ASP A O 1
ATOM 702 N N . GLU A 1 88 ? 25.437 -1.064 -29.548 1.00 79.69 88 GLU A N 1
ATOM 703 C CA . GLU A 1 88 ? 23.987 -1.299 -29.586 1.00 79.69 88 GLU A CA 1
ATOM 704 C C . GLU A 1 88 ? 23.167 -0.005 -29.531 1.00 79.69 88 GLU A C 1
ATOM 706 O O . GLU A 1 88 ? 22.098 0.063 -30.132 1.00 79.69 88 GLU A O 1
ATOM 711 N N . ASN A 1 89 ? 23.659 1.040 -28.852 1.00 75.56 89 ASN A N 1
ATOM 712 C CA . ASN A 1 89 ? 22.909 2.290 -28.692 1.00 75.56 89 ASN A CA 1
ATOM 713 C C . ASN A 1 89 ? 22.878 3.101 -29.988 1.00 75.56 89 ASN A C 1
ATOM 715 O O . ASN A 1 89 ? 21.925 3.830 -30.253 1.00 75.56 89 ASN A O 1
ATOM 719 N N . LYS A 1 90 ? 23.948 3.008 -30.782 1.00 80.38 90 LYS A N 1
ATOM 720 C CA . LYS A 1 90 ? 24.073 3.718 -32.060 1.00 80.38 90 LYS A CA 1
ATOM 721 C C . LYS A 1 90 ? 23.740 2.846 -33.261 1.00 80.38 90 LYS A C 1
ATOM 723 O O . LYS A 1 90 ? 23.658 3.388 -34.361 1.00 80.38 90 LYS A O 1
ATOM 728 N N . ASN A 1 91 ? 23.552 1.542 -33.052 1.00 81.50 91 ASN A N 1
ATOM 729 C CA . ASN A 1 91 ? 23.333 0.556 -34.102 1.00 81.50 91 ASN A CA 1
ATOM 730 C C . ASN A 1 91 ? 24.460 0.615 -35.155 1.00 81.50 91 ASN A C 1
ATOM 732 O O . ASN A 1 91 ? 24.210 0.791 -36.348 1.00 81.50 91 ASN A O 1
ATOM 736 N N . VAL A 1 92 ? 25.720 0.591 -34.696 1.00 83.00 92 VAL A N 1
ATOM 737 C CA . VAL A 1 92 ? 26.910 0.658 -35.565 1.00 83.00 92 VAL A CA 1
ATOM 738 C C . VAL A 1 92 ? 27.981 -0.338 -35.143 1.00 83.00 92 VAL A C 1
ATOM 740 O O . VAL A 1 92 ? 28.276 -0.497 -33.957 1.00 83.00 92 VAL A O 1
ATOM 743 N N . ALA A 1 93 ? 28.623 -0.952 -36.135 1.00 85.31 93 ALA A N 1
ATOM 744 C CA . ALA A 1 93 ? 29.868 -1.673 -35.932 1.00 85.31 93 ALA A CA 1
ATOM 745 C C . ALA A 1 93 ? 31.023 -0.681 -35.753 1.00 85.31 93 ALA A C 1
ATOM 747 O O . ALA A 1 93 ? 31.112 0.325 -36.461 1.00 85.31 93 ALA A O 1
ATOM 748 N N . ILE A 1 94 ? 31.908 -0.975 -34.806 1.00 86.06 94 ILE A N 1
ATOM 749 C CA . ILE A 1 94 ? 33.120 -0.215 -34.525 1.00 86.06 94 ILE A CA 1
ATOM 750 C C . ILE A 1 94 ? 34.307 -1.125 -34.804 1.00 86.06 94 ILE A C 1
ATOM 752 O O . ILE A 1 94 ? 34.478 -2.154 -34.148 1.00 86.06 94 ILE A O 1
ATOM 756 N N . MET A 1 95 ? 35.132 -0.713 -35.760 1.00 85.75 95 MET A N 1
ATOM 757 C CA . MET A 1 95 ? 36.377 -1.383 -36.101 1.00 85.75 95 MET A CA 1
ATOM 758 C C . MET A 1 95 ? 37.563 -0.520 -35.674 1.00 85.75 95 MET A C 1
ATOM 760 O O . MET A 1 95 ? 37.594 0.680 -35.951 1.00 85.75 95 MET A O 1
ATOM 764 N N . LYS A 1 96 ? 38.526 -1.161 -35.018 1.00 84.88 96 LYS A N 1
ATOM 765 C CA . LYS A 1 96 ? 39.804 -0.605 -34.580 1.00 84.88 96 LYS A CA 1
ATOM 766 C C . LYS A 1 96 ? 40.923 -1.385 -35.261 1.00 84.88 96 LYS A C 1
ATOM 768 O O . LYS A 1 96 ? 41.035 -2.591 -35.056 1.00 84.88 96 LYS A O 1
ATOM 773 N N . GLY A 1 97 ? 41.727 -0.726 -36.083 1.00 82.75 97 GLY A N 1
ATOM 774 C CA . GLY A 1 97 ? 42.810 -1.327 -36.850 1.00 82.75 97 GLY A CA 1
ATOM 775 C C . GLY A 1 97 ? 42.752 -0.988 -38.337 1.00 82.75 97 GLY A C 1
ATOM 776 O O . GLY A 1 97 ? 42.286 0.071 -38.763 1.00 82.75 97 GLY A O 1
ATOM 777 N N . ASN A 1 98 ? 43.262 -1.904 -39.154 1.00 83.38 98 ASN A N 1
ATOM 778 C CA . ASN A 1 98 ? 43.367 -1.687 -40.586 1.00 83.38 98 ASN A CA 1
ATOM 779 C C . ASN A 1 98 ? 42.005 -1.901 -41.255 1.00 83.38 98 ASN A C 1
ATOM 781 O O . ASN A 1 98 ? 41.692 -3.021 -41.615 1.00 83.38 98 ASN A O 1
ATOM 785 N N . ILE A 1 99 ? 41.254 -0.831 -41.526 1.00 77.38 99 ILE A N 1
ATOM 786 C CA . ILE A 1 99 ? 40.871 -0.544 -42.913 1.00 77.38 99 ILE A CA 1
ATOM 787 C C . ILE A 1 99 ? 40.364 -1.713 -43.768 1.00 77.38 99 ILE A C 1
ATOM 789 O O . ILE A 1 99 ? 39.179 -1.981 -43.918 1.00 77.38 99 ILE A O 1
ATOM 793 N N . SER A 1 100 ? 41.361 -2.317 -44.411 1.00 82.88 100 SER A N 1
ATOM 794 C CA . SER A 1 100 ? 41.293 -3.361 -45.430 1.00 82.88 100 SER A CA 1
ATOM 795 C C . SER A 1 100 ? 41.166 -4.782 -44.906 1.00 82.88 100 SER A C 1
ATOM 797 O O . SER A 1 100 ? 41.055 -5.713 -45.702 1.00 82.88 100 SER A O 1
ATOM 799 N N . ASP A 1 101 ? 41.186 -4.950 -43.591 1.00 85.81 101 ASP A N 1
ATOM 800 C CA . ASP A 1 101 ? 41.009 -6.235 -42.946 1.00 85.81 101 ASP A CA 1
ATOM 801 C C . ASP A 1 101 ? 39.573 -6.733 -43.135 1.00 85.81 101 ASP A C 1
ATOM 803 O O . ASP A 1 101 ? 38.608 -5.969 -43.061 1.00 85.81 101 ASP A O 1
ATOM 807 N N . LYS A 1 102 ? 39.436 -8.034 -43.386 1.00 89.25 102 LYS A N 1
ATOM 808 C CA . LYS A 1 102 ? 38.129 -8.671 -43.516 1.00 89.25 102 LYS A CA 1
ATOM 809 C C . LYS A 1 102 ? 37.604 -8.993 -42.132 1.00 89.25 102 LYS A C 1
ATOM 811 O O . LYS A 1 102 ? 38.260 -9.684 -41.354 1.00 89.25 102 LYS A O 1
ATOM 816 N N . CYS A 1 103 ? 36.407 -8.511 -41.848 1.00 89.94 103 CYS A N 1
ATOM 817 C CA . CYS A 1 103 ? 35.759 -8.629 -40.556 1.00 89.94 103 CYS A CA 1
ATOM 818 C C . CYS A 1 103 ? 34.400 -9.312 -40.693 1.00 89.94 103 CYS A C 1
ATOM 820 O O . CYS A 1 103 ? 33.671 -9.113 -41.665 1.00 89.94 103 CYS A O 1
ATOM 822 N N . TYR A 1 104 ? 34.038 -10.092 -39.682 1.00 91.56 104 TYR A N 1
ATOM 823 C CA . TYR A 1 104 ? 32.788 -10.834 -39.622 1.00 91.56 104 TYR A CA 1
ATOM 824 C C . TYR A 1 104 ? 32.069 -10.473 -38.329 1.00 91.56 104 TYR A C 1
ATOM 826 O O . TYR A 1 104 ? 32.606 -10.680 -37.239 1.00 91.56 104 TYR A O 1
ATOM 834 N N . LEU A 1 105 ? 30.865 -9.926 -38.456 1.00 92.12 105 LEU A N 1
ATOM 835 C CA . LEU A 1 105 ? 30.025 -9.527 -37.336 1.00 92.12 105 LEU A CA 1
ATOM 836 C C . LEU A 1 105 ? 28.927 -10.573 -37.150 1.00 92.12 105 LEU A C 1
ATOM 838 O O . LEU A 1 105 ? 28.034 -10.684 -37.987 1.00 92.12 105 LEU A O 1
ATOM 842 N N . TYR A 1 106 ? 29.017 -11.350 -36.078 1.00 94.12 106 TYR A N 1
ATOM 843 C CA . TYR A 1 106 ? 28.105 -12.449 -35.782 1.00 94.12 106 TYR A CA 1
ATOM 844 C C . TYR A 1 106 ? 26.978 -12.004 -34.860 1.00 94.12 106 TYR A C 1
ATOM 846 O O . TYR A 1 106 ? 27.205 -11.293 -33.877 1.00 94.12 106 TYR A O 1
ATOM 854 N N . PHE A 1 107 ? 25.769 -12.466 -35.166 1.00 93.94 107 PHE A N 1
ATOM 855 C CA . PHE A 1 107 ? 24.614 -12.329 -34.296 1.00 93.94 107 PHE A CA 1
ATOM 856 C C . PHE A 1 107 ? 23.886 -13.659 -34.118 1.00 93.94 107 PHE A C 1
ATOM 858 O O . PHE A 1 107 ? 23.535 -14.322 -35.099 1.00 93.94 107 PHE A O 1
ATOM 865 N N . ASP A 1 108 ? 23.611 -13.994 -32.863 1.00 93.88 108 ASP A N 1
ATOM 866 C CA . ASP A 1 108 ? 22.838 -15.168 -32.469 1.00 93.88 108 ASP A CA 1
ATOM 867 C C 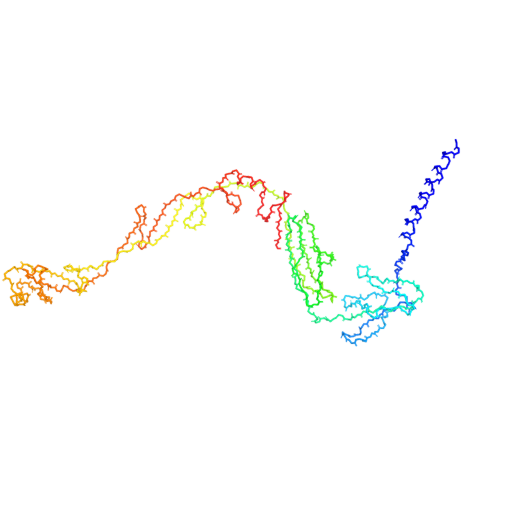. ASP A 1 108 ? 21.348 -14.858 -32.533 1.00 93.88 108 ASP A C 1
ATOM 869 O O . ASP A 1 108 ? 20.920 -13.731 -32.251 1.00 93.88 108 ASP A O 1
ATOM 873 N N . LYS A 1 109 ? 20.548 -15.861 -32.884 1.00 92.75 109 LYS A N 1
ATOM 874 C CA . LYS A 1 109 ? 19.095 -15.730 -32.954 1.00 92.75 109 LYS A CA 1
ATOM 875 C C . LYS A 1 109 ? 18.517 -15.879 -31.550 1.00 92.75 109 LYS A C 1
ATOM 877 O O . LYS A 1 109 ? 18.810 -16.835 -30.835 1.00 92.75 109 LYS A O 1
ATOM 882 N N . ILE A 1 110 ? 17.689 -14.928 -31.136 1.00 90.94 110 ILE A N 1
ATOM 883 C CA . ILE A 1 110 ? 17.090 -14.926 -29.800 1.00 90.94 110 ILE A CA 1
ATOM 884 C C . ILE A 1 110 ? 16.007 -16.002 -29.723 1.00 90.94 110 ILE A C 1
ATOM 886 O O . ILE A 1 110 ? 15.115 -16.056 -30.568 1.00 90.94 110 ILE A O 1
ATOM 890 N N . ASP A 1 111 ? 16.038 -16.810 -28.661 1.00 89.81 111 ASP A N 1
ATOM 891 C CA . ASP A 1 111 ? 14.981 -17.777 -28.372 1.00 89.81 111 ASP A CA 1
ATOM 892 C C . ASP A 1 111 ? 13.676 -17.062 -27.962 1.00 89.81 111 ASP A C 1
ATOM 894 O O . ASP A 1 111 ? 13.630 -16.438 -26.888 1.00 89.81 111 ASP A O 1
ATOM 898 N N . PRO A 1 112 ? 12.588 -17.164 -28.752 1.00 84.94 112 PRO A N 1
ATOM 899 C CA . PRO A 1 112 ? 11.306 -16.562 -28.408 1.00 84.94 112 PRO A CA 1
ATOM 900 C C . PRO A 1 112 ? 10.649 -17.181 -27.167 1.00 84.94 112 PRO A C 1
ATOM 902 O O . PRO A 1 112 ? 9.753 -16.550 -26.605 1.00 84.94 112 PRO A O 1
ATOM 905 N N . ASN A 1 113 ? 11.089 -18.359 -26.720 1.00 88.56 113 ASN A N 1
ATOM 906 C CA . ASN A 1 113 ? 10.563 -19.057 -25.546 1.00 88.56 113 ASN A CA 1
ATOM 907 C C . ASN A 1 113 ? 11.387 -18.819 -24.277 1.00 88.56 113 ASN A C 1
ATOM 909 O O . ASN A 1 113 ? 10.968 -19.236 -23.197 1.00 88.56 113 ASN A O 1
ATOM 913 N N . SER A 1 114 ? 12.529 -18.132 -24.377 1.00 88.69 114 SER A N 1
ATOM 914 C CA . SER A 1 114 ? 13.336 -17.828 -23.195 1.00 88.69 114 SER A CA 1
ATOM 915 C C . SER A 1 114 ? 12.561 -16.946 -22.199 1.00 88.69 114 SER A C 1
ATOM 917 O O . SER A 1 114 ? 11.765 -16.085 -22.630 1.00 88.69 114 SER A O 1
ATOM 919 N N . PRO A 1 115 ? 12.777 -17.145 -20.878 1.00 93.12 115 PRO A N 1
ATOM 920 C CA . PRO A 1 115 ? 12.046 -16.437 -19.833 1.00 93.12 115 PRO A CA 1
ATOM 921 C C . PRO A 1 115 ? 12.088 -14.925 -20.035 1.00 93.12 115 PRO A C 1
ATOM 923 O O . PRO A 1 115 ? 13.118 -14.363 -20.405 1.00 93.12 115 PRO A O 1
ATOM 926 N N . LYS A 1 116 ? 10.957 -14.258 -19.810 1.00 95.31 116 LYS A N 1
ATOM 927 C CA . LYS A 1 116 ? 10.902 -12.795 -19.795 1.00 95.31 116 LYS A CA 1
ATOM 928 C C . LYS A 1 116 ? 11.317 -12.278 -18.413 1.00 95.31 116 LYS A C 1
ATOM 930 O O . LYS A 1 116 ? 11.015 -12.940 -17.417 1.00 95.31 116 LYS A O 1
ATOM 935 N N . PRO A 1 117 ? 11.922 -11.082 -18.321 1.00 97.56 117 PRO A N 1
ATOM 936 C CA . PRO A 1 117 ? 12.047 -10.404 -17.041 1.00 97.56 117 PRO A CA 1
ATOM 937 C C . PRO A 1 117 ? 10.661 -10.129 -16.441 1.00 97.56 117 PRO A C 1
ATOM 939 O O . PRO A 1 117 ? 9.663 -10.014 -17.156 1.00 97.56 117 PRO A O 1
ATOM 942 N N . THR A 1 118 ? 10.595 -9.975 -15.122 1.00 98.44 118 THR A N 1
ATOM 943 C CA . THR A 1 118 ? 9.366 -9.550 -14.446 1.00 98.44 118 THR A CA 1
ATOM 944 C C . THR A 1 118 ? 9.032 -8.092 -14.768 1.00 98.44 118 THR A C 1
ATOM 946 O O . THR A 1 118 ? 9.919 -7.266 -15.017 1.00 98.44 118 THR A O 1
ATOM 949 N N . ASN A 1 119 ? 7.739 -7.758 -14.759 1.00 98.56 119 ASN A N 1
ATOM 950 C CA . ASN A 1 119 ? 7.267 -6.401 -15.038 1.00 98.56 119 ASN A CA 1
ATOM 951 C C . ASN A 1 119 ? 7.825 -5.400 -14.010 1.00 98.56 119 ASN A C 1
ATOM 953 O O . ASN A 1 119 ? 7.881 -5.721 -12.818 1.00 98.56 119 ASN A O 1
ATOM 957 N N . PRO A 1 120 ? 8.228 -4.193 -14.437 1.00 98.25 120 PRO A N 1
ATOM 958 C CA . PRO A 1 120 ? 8.747 -3.198 -13.514 1.00 98.25 120 PRO A CA 1
ATOM 959 C C . PRO A 1 120 ? 7.644 -2.570 -12.656 1.00 98.25 120 PRO A C 1
ATOM 961 O O . PRO A 1 120 ? 6.456 -2.603 -12.977 1.00 98.25 120 PRO A O 1
ATOM 964 N N . THR A 1 121 ? 8.064 -1.924 -11.574 1.00 98.12 121 THR A N 1
ATOM 965 C CA . THR A 1 121 ? 7.230 -1.074 -10.718 1.00 98.12 121 THR A CA 1
ATOM 966 C C . THR A 1 121 ? 7.614 0.388 -10.906 1.00 98.12 121 THR A C 1
ATOM 968 O O . THR A 1 121 ? 8.772 0.689 -11.195 1.00 98.12 121 THR A O 1
ATOM 971 N N . LEU A 1 122 ? 6.640 1.291 -10.760 1.00 98.25 122 LEU A N 1
ATOM 972 C CA . LEU A 1 122 ? 6.845 2.737 -10.837 1.00 98.25 122 LEU A CA 1
ATOM 973 C C . LEU A 1 122 ? 6.430 3.365 -9.508 1.00 98.25 122 LEU A C 1
ATOM 975 O O . LEU A 1 122 ? 5.306 3.160 -9.043 1.00 98.25 122 LEU A O 1
ATOM 979 N N . SER A 1 123 ? 7.324 4.147 -8.914 1.00 97.06 123 SER A N 1
ATOM 980 C CA . SER A 1 123 ? 7.095 4.843 -7.645 1.00 97.06 123 SER A CA 1
ATOM 981 C C . SER A 1 123 ? 7.808 6.187 -7.623 1.00 97.06 123 SER A C 1
ATOM 983 O O . SER A 1 123 ? 8.771 6.380 -8.355 1.00 97.06 123 SER A O 1
ATOM 985 N N . PHE A 1 124 ? 7.375 7.102 -6.759 1.00 96.81 124 PHE A N 1
ATOM 986 C CA . PHE A 1 124 ? 8.132 8.328 -6.516 1.00 96.81 124 PHE A CA 1
ATOM 987 C C . PHE A 1 124 ? 9.341 8.069 -5.613 1.00 96.81 124 PHE A C 1
ATOM 989 O O . PHE A 1 124 ? 9.243 7.299 -4.656 1.00 96.81 124 PHE A O 1
ATOM 996 N N . ASP A 1 125 ? 10.457 8.737 -5.896 1.00 95.69 125 ASP A N 1
ATOM 997 C CA . ASP A 1 125 ? 11.539 8.923 -4.928 1.00 95.69 125 ASP A CA 1
ATOM 998 C C . ASP A 1 125 ? 11.236 10.088 -3.961 1.00 95.69 125 ASP A C 1
ATOM 1000 O O . ASP A 1 125 ? 10.150 10.673 -3.956 1.00 95.69 125 ASP A O 1
ATOM 1004 N N . SER A 1 126 ? 12.207 10.443 -3.116 1.00 93.12 126 SER A N 1
ATOM 1005 C CA . SER A 1 126 ? 12.075 11.550 -2.160 1.00 93.12 126 SER A CA 1
ATOM 1006 C C . SER A 1 126 ? 11.986 12.938 -2.805 1.00 93.12 126 SER A C 1
ATOM 1008 O O . SER A 1 126 ? 11.616 13.892 -2.123 1.00 93.12 126 SER A O 1
ATOM 1010 N N . THR A 1 127 ? 12.355 13.071 -4.081 1.00 94.12 127 THR A N 1
ATOM 1011 C CA . THR A 1 127 ? 12.267 14.315 -4.861 1.00 94.12 127 THR A CA 1
ATOM 1012 C C . THR A 1 127 ? 11.148 14.265 -5.904 1.00 94.12 127 THR A C 1
ATOM 1014 O O . THR A 1 127 ? 11.055 15.150 -6.750 1.00 94.12 127 THR A O 1
ATOM 1017 N N . TYR A 1 128 ? 10.262 13.266 -5.805 1.00 93.12 128 TYR A N 1
ATOM 1018 C CA . TYR A 1 128 ? 9.104 13.056 -6.672 1.00 93.12 128 TYR A CA 1
ATOM 1019 C C . TYR A 1 128 ? 9.435 12.850 -8.156 1.00 93.12 128 TYR A C 1
ATOM 1021 O O . TYR A 1 128 ? 8.571 13.023 -9.018 1.00 93.12 128 TYR A O 1
ATOM 1029 N N . ASN A 1 129 ? 10.643 12.374 -8.465 1.00 95.25 129 ASN A N 1
ATOM 1030 C CA . ASN A 1 129 ? 10.886 11.729 -9.751 1.00 95.25 129 ASN A CA 1
ATOM 1031 C C . ASN A 1 129 ? 10.261 10.335 -9.743 1.00 95.25 129 ASN A C 1
ATOM 1033 O O . ASN A 1 129 ? 10.228 9.655 -8.715 1.00 95.25 129 ASN A O 1
ATOM 1037 N N . VAL A 1 130 ? 9.789 9.883 -10.901 1.00 97.75 130 VAL A N 1
ATOM 1038 C CA . VAL A 1 130 ? 9.324 8.505 -11.056 1.00 97.75 130 VAL A CA 1
ATOM 1039 C C . VAL A 1 130 ? 10.528 7.598 -11.248 1.00 97.75 130 VAL A C 1
ATOM 1041 O O . VAL A 1 130 ? 11.314 7.784 -12.173 1.00 97.75 130 VAL A O 1
ATOM 1044 N N . VAL A 1 131 ? 10.650 6.602 -10.381 1.00 98.25 131 VAL A N 1
ATOM 1045 C CA . VAL A 1 131 ? 11.675 5.564 -10.426 1.00 98.25 131 VAL A CA 1
ATOM 1046 C C . VAL A 1 131 ? 11.053 4.259 -10.898 1.00 98.25 131 VAL A C 1
ATOM 1048 O O . VAL A 1 131 ? 10.031 3.820 -10.370 1.00 98.25 131 VAL A O 1
ATOM 1051 N N . ILE A 1 132 ? 11.697 3.644 -11.885 1.00 98.50 132 ILE A N 1
ATOM 1052 C CA . ILE A 1 132 ? 11.355 2.340 -12.446 1.00 98.50 132 ILE A CA 1
ATOM 1053 C C . ILE A 1 132 ? 12.288 1.303 -11.828 1.00 98.50 132 ILE A C 1
ATOM 1055 O O . ILE A 1 132 ? 13.510 1.436 -11.920 1.00 98.50 132 ILE A O 1
ATOM 1059 N N . SER A 1 133 ? 11.734 0.282 -11.179 1.00 97.94 133 SER A N 1
ATOM 1060 C CA . SER A 1 133 ? 12.550 -0.706 -10.465 1.00 97.94 133 SER A CA 1
ATOM 1061 C C . SER A 1 133 ? 11.825 -2.031 -10.212 1.00 97.94 133 SER A C 1
ATOM 1063 O O . SER A 1 133 ? 10.656 -2.193 -10.564 1.00 97.94 133 SER A O 1
ATOM 1065 N N . GLY A 1 134 ? 12.513 -2.977 -9.568 1.00 97.44 134 GLY A N 1
ATOM 1066 C CA . GLY A 1 134 ? 11.921 -4.209 -9.037 1.00 97.44 134 GLY A CA 1
ATOM 1067 C C . GLY A 1 134 ? 11.884 -5.391 -10.005 1.00 97.44 134 GLY A C 1
ATOM 1068 O O . GLY A 1 134 ? 11.495 -6.481 -9.594 1.00 97.44 134 GLY A O 1
ATOM 1069 N N . SER A 1 135 ? 12.314 -5.212 -11.256 1.00 98.25 135 SER A N 1
ATOM 1070 C CA . SER A 1 135 ? 12.389 -6.311 -12.218 1.00 98.25 135 SER A CA 1
ATOM 1071 C C . SER A 1 135 ? 13.580 -7.232 -11.957 1.00 98.25 135 SER A C 1
ATOM 1073 O O . SER A 1 135 ? 14.678 -6.784 -11.625 1.00 98.25 135 SER A O 1
ATOM 1075 N N . THR A 1 136 ? 13.373 -8.523 -12.193 1.00 97.94 136 THR A N 1
ATOM 1076 C CA . THR A 1 136 ? 14.376 -9.594 -12.143 1.00 97.94 136 THR A CA 1
ATOM 1077 C C . THR A 1 136 ? 14.284 -10.445 -13.412 1.00 97.94 136 THR A C 1
ATOM 1079 O O . THR A 1 136 ? 13.238 -10.464 -14.061 1.00 97.94 136 THR A O 1
ATOM 1082 N N . SER A 1 137 ? 15.365 -11.134 -13.792 1.00 97.38 137 SER A N 1
ATOM 1083 C CA . SER A 1 137 ? 15.375 -12.086 -14.913 1.00 97.38 137 SER A CA 1
ATOM 1084 C C . SER A 1 137 ? 16.260 -13.289 -14.600 1.00 97.38 137 SER A C 1
ATOM 1086 O O . SER A 1 137 ? 17.326 -13.142 -14.003 1.00 97.38 137 SER A O 1
ATOM 1088 N N . GLU A 1 138 ? 15.843 -14.469 -15.058 1.00 96.25 138 GLU A N 1
ATOM 1089 C CA . GLU A 1 138 ? 16.668 -15.686 -15.062 1.00 96.25 138 GLU A CA 1
ATOM 1090 C C . GLU A 1 138 ? 17.824 -15.587 -16.063 1.00 96.25 138 GLU A C 1
ATOM 1092 O O . GLU A 1 138 ? 18.863 -16.219 -15.888 1.00 96.25 138 GLU A O 1
ATOM 1097 N N . ASN A 1 139 ? 17.676 -14.736 -17.081 1.00 92.12 139 ASN A N 1
ATOM 1098 C CA . ASN A 1 139 ? 18.713 -14.501 -18.076 1.00 92.12 139 ASN A CA 1
ATOM 1099 C C . ASN A 1 139 ? 19.819 -13.567 -17.565 1.00 92.12 139 ASN A C 1
ATOM 1101 O O . ASN A 1 139 ? 20.817 -13.409 -18.258 1.00 92.12 139 ASN A O 1
ATOM 1105 N N . GLY A 1 140 ? 19.665 -12.938 -16.392 1.00 93.69 140 GLY A N 1
ATOM 1106 C CA . GLY A 1 140 ? 20.674 -12.071 -15.778 1.00 93.69 140 GLY A CA 1
ATOM 1107 C C . GLY A 1 140 ? 20.220 -10.622 -15.581 1.00 93.69 140 GLY A C 1
ATOM 1108 O O . GLY A 1 140 ? 19.088 -10.356 -15.182 1.00 93.69 140 GLY A O 1
ATOM 1109 N N . GLY A 1 141 ? 21.142 -9.677 -15.799 1.00 95.06 141 GLY A N 1
ATOM 1110 C CA . GLY A 1 141 ? 20.926 -8.248 -15.543 1.00 95.06 141 GLY A CA 1
ATOM 1111 C C . GLY A 1 141 ? 19.761 -7.652 -16.337 1.00 95.06 141 GLY A C 1
ATOM 1112 O O . GLY A 1 141 ? 19.457 -8.099 -17.443 1.00 95.06 141 GLY A O 1
ATOM 1113 N N . VAL A 1 142 ? 19.125 -6.628 -15.763 1.00 97.31 142 VAL A N 1
ATOM 1114 C CA . VAL A 1 142 ? 17.919 -5.994 -16.307 1.00 97.31 142 VAL A CA 1
ATOM 1115 C C . VAL A 1 142 ? 18.118 -4.491 -16.458 1.00 97.31 142 VAL A C 1
ATOM 1117 O O . VAL A 1 142 ? 18.612 -3.815 -15.557 1.00 97.31 142 VAL A O 1
ATOM 1120 N N . GLU A 1 143 ? 17.676 -3.971 -17.595 1.00 97.44 143 GLU A N 1
ATOM 1121 C CA . GLU A 1 143 ? 17.618 -2.553 -17.920 1.00 97.44 143 GLU A CA 1
ATOM 1122 C C . GLU A 1 143 ? 16.165 -2.097 -18.078 1.00 97.44 143 GLU A C 1
ATOM 1124 O O . GLU A 1 143 ? 15.284 -2.891 -18.411 1.00 97.44 143 GLU A O 1
ATOM 1129 N N . TYR A 1 144 ? 15.915 -0.804 -17.877 1.00 98.38 144 TYR A N 1
ATOM 1130 C CA . TYR A 1 144 ? 14.574 -0.224 -17.931 1.00 98.38 144 TYR A CA 1
ATOM 1131 C C . TYR A 1 144 ? 14.429 0.742 -19.094 1.00 98.38 144 TYR A C 1
ATOM 1133 O O . TYR A 1 144 ? 15.364 1.464 -19.453 1.00 98.38 144 TYR A O 1
ATOM 1141 N N . TYR A 1 145 ? 13.234 0.742 -19.667 1.00 97.94 145 TYR A N 1
ATOM 1142 C CA . TYR A 1 145 ? 12.857 1.583 -20.787 1.00 97.94 145 TYR A CA 1
ATOM 1143 C C . TYR A 1 145 ? 11.503 2.207 -20.487 1.00 97.94 145 TYR A C 1
ATOM 1145 O O . TYR A 1 145 ? 10.617 1.527 -19.968 1.00 97.94 145 TYR A O 1
ATOM 1153 N N . TYR A 1 146 ? 11.333 3.481 -20.829 1.00 98.25 146 TYR A N 1
ATOM 1154 C CA . TYR A 1 146 ? 10.088 4.206 -20.601 1.00 98.25 146 TYR A CA 1
ATOM 1155 C C . TYR A 1 146 ? 9.665 5.053 -21.792 1.00 98.25 146 TYR A C 1
ATOM 1157 O O . TYR A 1 146 ? 10.484 5.417 -22.631 1.00 98.25 146 TYR A O 1
ATOM 1165 N N . SER A 1 147 ? 8.380 5.379 -21.847 1.00 97.50 147 SER A N 1
ATOM 1166 C CA . SER A 1 147 ? 7.763 6.161 -22.909 1.00 97.50 147 SER A CA 1
ATOM 1167 C C . SER A 1 147 ? 6.607 7.000 -22.361 1.00 97.50 147 SER A C 1
ATOM 1169 O O . SER A 1 147 ? 5.951 6.604 -21.396 1.00 97.50 147 SER A O 1
ATOM 1171 N N . PHE A 1 148 ? 6.344 8.144 -22.995 1.00 96.31 148 PHE A N 1
ATOM 1172 C CA . PHE A 1 148 ? 5.160 8.975 -22.745 1.00 96.31 148 PHE A CA 1
ATOM 1173 C C . PHE A 1 148 ? 4.053 8.779 -23.796 1.00 96.31 148 PHE A C 1
ATOM 1175 O O . PHE A 1 148 ? 2.912 9.170 -23.564 1.00 96.31 148 PHE A O 1
ATOM 1182 N N . ASP A 1 149 ? 4.369 8.161 -24.938 1.00 96.12 149 ASP A N 1
ATOM 1183 C CA . ASP A 1 149 ? 3.455 7.952 -26.071 1.00 96.12 149 ASP A CA 1
ATOM 1184 C C . ASP A 1 149 ? 3.156 6.467 -26.349 1.00 96.12 149 ASP A C 1
ATOM 1186 O O . ASP A 1 149 ? 2.358 6.161 -27.231 1.00 96.12 149 ASP A O 1
ATOM 1190 N N . ASN A 1 150 ? 3.761 5.552 -25.581 1.00 96.94 150 ASN A N 1
ATOM 1191 C CA . ASN A 1 150 ? 3.703 4.098 -25.767 1.00 96.94 150 ASN A CA 1
ATOM 1192 C C . ASN A 1 150 ? 4.252 3.618 -27.127 1.00 96.94 150 ASN A C 1
ATOM 1194 O O . ASN A 1 150 ? 3.930 2.520 -27.578 1.00 96.94 150 ASN A O 1
ATOM 1198 N N . VAL A 1 151 ? 5.064 4.442 -27.793 1.00 94.88 151 VAL A N 1
ATOM 1199 C CA . VAL A 1 151 ? 5.650 4.154 -29.109 1.00 94.88 151 VAL A CA 1
ATOM 1200 C C . VAL A 1 151 ? 7.166 4.301 -29.046 1.00 94.88 151 VAL A C 1
ATOM 1202 O O . VAL A 1 151 ? 7.899 3.368 -29.365 1.00 94.88 151 VAL A O 1
ATOM 1205 N N . ASN A 1 152 ? 7.646 5.455 -28.589 1.00 94.31 152 ASN A N 1
ATOM 1206 C CA . ASN A 1 152 ? 9.059 5.787 -28.520 1.00 94.31 152 ASN A CA 1
ATOM 1207 C C . ASN A 1 152 ? 9.578 5.562 -27.100 1.00 94.31 152 ASN A C 1
ATOM 1209 O O . ASN A 1 152 ? 9.197 6.276 -26.169 1.00 94.31 152 ASN A O 1
ATOM 1213 N N . TYR A 1 153 ? 10.459 4.572 -26.937 1.00 95.62 153 TYR A N 1
ATOM 1214 C CA . TYR A 1 153 ? 11.020 4.207 -25.638 1.00 95.62 153 TYR A CA 1
ATOM 1215 C C . TYR A 1 153 ? 12.451 4.705 -25.461 1.00 95.62 153 TYR A C 1
ATOM 1217 O O . TYR A 1 153 ? 13.321 4.482 -26.300 1.00 95.62 153 TYR A O 1
ATOM 1225 N N . THR A 1 154 ? 12.702 5.329 -24.314 1.00 95.94 154 THR A N 1
ATOM 1226 C CA . THR A 1 154 ? 14.015 5.797 -23.871 1.00 95.94 154 THR A CA 1
ATOM 1227 C C . THR A 1 154 ? 14.546 4.878 -22.779 1.00 95.94 154 THR A C 1
ATOM 1229 O O . THR A 1 154 ? 13.824 4.537 -21.844 1.00 95.94 154 THR A O 1
ATOM 1232 N N . LYS A 1 155 ? 15.820 4.489 -22.875 1.00 96.44 155 LYS A N 1
ATOM 1233 C CA . LYS A 1 155 ? 16.510 3.737 -21.821 1.00 96.44 155 LYS A CA 1
ATOM 1234 C C . LYS A 1 155 ? 16.724 4.628 -20.596 1.00 96.44 155 LYS A C 1
ATOM 1236 O O . LYS A 1 155 ? 17.321 5.696 -20.704 1.00 96.44 155 LYS A O 1
ATOM 1241 N N . GLY A 1 156 ? 16.281 4.177 -19.430 1.00 96.94 156 GLY A N 1
ATOM 1242 C CA . GLY A 1 156 ? 16.454 4.888 -18.169 1.00 96.94 156 GLY A CA 1
ATOM 1243 C C . GLY A 1 156 ? 15.537 4.362 -17.072 1.00 96.94 156 GLY A C 1
ATOM 1244 O O . GLY A 1 156 ? 14.514 3.742 -17.348 1.00 96.94 156 GLY A O 1
ATOM 1245 N N . SER A 1 157 ? 15.914 4.616 -15.820 1.00 96.75 157 SER A N 1
ATOM 1246 C CA . SER A 1 157 ? 15.186 4.164 -14.625 1.00 96.75 157 SER A CA 1
ATOM 1247 C C . SER A 1 157 ? 14.638 5.304 -13.767 1.00 96.75 157 SER A C 1
ATOM 1249 O O . SER A 1 157 ? 13.984 5.033 -12.766 1.00 96.75 157 SER A O 1
ATOM 1251 N N . THR A 1 158 ? 14.901 6.560 -14.128 1.00 97.62 158 THR A N 1
ATOM 1252 C CA . THR A 1 158 ? 14.453 7.745 -13.385 1.00 97.62 158 THR A CA 1
ATOM 1253 C C . THR A 1 158 ? 13.913 8.777 -14.362 1.00 97.62 158 THR A C 1
ATOM 1255 O O . THR A 1 158 ? 14.561 9.078 -15.364 1.00 97.62 158 THR A O 1
ATOM 1258 N N . ILE A 1 159 ? 12.731 9.314 -14.067 1.00 96.69 159 ILE A N 1
ATOM 1259 C CA . ILE A 1 159 ? 11.990 10.226 -14.936 1.00 96.69 159 ILE A CA 1
ATOM 1260 C C . ILE A 1 159 ? 11.561 11.443 -14.122 1.00 96.69 159 ILE A C 1
ATOM 1262 O O . ILE A 1 159 ? 10.810 11.320 -13.151 1.00 96.69 159 ILE A O 1
ATOM 1266 N N . SER A 1 160 ? 11.992 12.627 -14.545 1.00 93.81 160 SER A N 1
ATOM 1267 C CA . SER A 1 160 ? 11.464 13.883 -14.016 1.00 93.81 160 SER A CA 1
ATOM 1268 C C . SER A 1 160 ? 10.149 14.230 -14.703 1.00 93.81 160 SER A C 1
ATOM 1270 O O . SER A 1 160 ? 10.053 14.220 -15.928 1.00 93.81 160 SER A O 1
ATOM 1272 N N . VAL A 1 161 ? 9.137 14.545 -13.901 1.00 90.12 161 VAL A N 1
ATOM 1273 C CA . VAL A 1 161 ? 7.776 14.856 -14.346 1.00 90.12 161 VAL A CA 1
ATOM 1274 C C . VAL A 1 161 ? 7.396 16.249 -13.863 1.00 90.12 161 VAL A C 1
ATOM 1276 O O . VAL A 1 161 ? 7.475 16.555 -12.676 1.00 90.12 161 VAL A O 1
ATOM 1279 N N . ASN A 1 162 ? 7.005 17.118 -14.788 1.00 87.31 162 ASN A N 1
ATOM 1280 C CA . ASN A 1 162 ? 6.644 18.513 -14.514 1.00 87.31 162 ASN A CA 1
ATOM 1281 C C . ASN A 1 162 ? 5.143 18.792 -14.704 1.00 87.31 162 ASN A C 1
ATOM 1283 O O . ASN A 1 162 ? 4.627 19.751 -14.115 1.00 87.31 162 ASN A O 1
ATOM 1287 N N . GLU A 1 163 ? 4.460 17.935 -15.463 1.00 90.31 163 GLU A N 1
ATOM 1288 C CA . GLU A 1 163 ? 3.031 17.977 -15.760 1.00 90.31 163 GLU A CA 1
ATOM 1289 C C . GLU A 1 163 ? 2.377 16.589 -15.692 1.00 90.31 163 GLU A C 1
ATOM 1291 O O . GLU A 1 163 ? 3.047 15.554 -15.634 1.00 90.31 163 GLU A O 1
ATOM 1296 N N . THR A 1 164 ? 1.043 16.572 -15.685 1.00 94.50 164 THR A N 1
ATOM 1297 C CA . THR A 1 164 ? 0.274 15.323 -15.662 1.00 94.50 164 THR A CA 1
ATOM 1298 C C . THR A 1 164 ? 0.567 14.507 -16.918 1.00 94.50 164 THR A C 1
ATOM 1300 O O . THR A 1 164 ? 0.322 14.974 -18.025 1.00 94.50 164 THR A O 1
ATOM 1303 N N . SER A 1 165 ? 1.074 13.289 -16.740 1.00 94.94 165 SER A N 1
ATOM 1304 C CA . SER A 1 165 ? 1.561 12.435 -17.827 1.00 94.94 165 SER A CA 1
ATOM 1305 C C . SER A 1 165 ? 1.255 10.969 -17.546 1.00 94.94 165 SER A C 1
ATOM 1307 O O . SER A 1 165 ? 1.240 10.542 -16.391 1.00 94.94 165 SER A O 1
ATOM 1309 N N . THR A 1 166 ? 1.058 10.171 -18.593 1.00 97.44 166 THR A N 1
ATOM 1310 C CA . THR A 1 166 ? 1.063 8.706 -18.468 1.00 97.44 166 THR A CA 1
ATOM 1311 C C . THR A 1 166 ? 2.427 8.184 -18.880 1.00 97.44 166 THR A C 1
ATOM 1313 O O . THR A 1 166 ? 2.932 8.539 -19.939 1.00 97.44 166 THR A O 1
ATOM 1316 N N . ILE A 1 167 ? 3.025 7.365 -18.022 1.00 98.19 167 ILE A N 1
ATOM 1317 C CA . ILE A 1 167 ? 4.324 6.743 -18.249 1.00 98.19 167 ILE A CA 1
ATOM 1318 C C . ILE A 1 167 ? 4.089 5.269 -18.518 1.00 98.19 167 ILE A C 1
ATOM 1320 O O . ILE A 1 167 ? 3.483 4.575 -17.700 1.00 98.19 167 ILE A O 1
ATOM 1324 N N . TYR A 1 168 ? 4.614 4.804 -19.640 1.00 98.44 168 TYR A N 1
ATOM 1325 C CA . TYR A 1 168 ? 4.703 3.403 -20.014 1.00 98.44 168 TYR A CA 1
ATOM 1326 C C . TYR A 1 168 ? 6.120 2.928 -19.736 1.00 98.44 168 TYR A C 1
ATOM 1328 O O . TYR A 1 168 ? 7.066 3.648 -20.045 1.00 98.44 168 TYR A O 1
ATOM 1336 N N . ALA A 1 169 ? 6.294 1.738 -19.177 1.00 98.44 169 ALA A N 1
ATOM 1337 C CA . ALA A 1 169 ? 7.613 1.187 -18.912 1.00 98.44 169 ALA A CA 1
ATOM 1338 C C . ALA A 1 169 ? 7.655 -0.322 -19.125 1.00 98.44 169 ALA A C 1
ATOM 1340 O O . ALA A 1 169 ? 6.673 -1.022 -18.890 1.00 98.44 169 ALA A O 1
ATOM 1341 N N . TYR A 1 170 ? 8.818 -0.818 -19.525 1.00 98.50 170 TYR A N 1
ATOM 1342 C CA . TYR A 1 170 ? 9.130 -2.240 -19.521 1.00 98.50 170 TYR A CA 1
ATOM 1343 C C . TYR A 1 170 ? 10.583 -2.454 -19.096 1.00 98.50 170 TYR A C 1
ATOM 1345 O O . TYR A 1 170 ? 11.396 -1.526 -19.021 1.00 98.50 170 TYR A O 1
ATOM 1353 N N . SER A 1 171 ? 10.899 -3.706 -18.813 1.00 98.19 171 SER A N 1
ATOM 1354 C CA . SER A 1 171 ? 12.235 -4.183 -18.484 1.00 98.19 171 SER A CA 1
ATOM 1355 C C . SER A 1 171 ? 12.774 -5.081 -19.598 1.00 98.19 171 SER A C 1
ATOM 1357 O O . SER A 1 171 ? 12.023 -5.832 -20.225 1.00 98.19 171 SER A O 1
ATOM 1359 N N . LYS A 1 172 ? 14.075 -4.979 -19.875 1.00 95.25 172 LYS A N 1
ATOM 1360 C CA . LYS A 1 172 ? 14.781 -5.763 -20.893 1.00 95.25 172 LYS A CA 1
ATOM 1361 C C . LYS A 1 172 ? 16.014 -6.396 -20.279 1.00 95.25 172 LYS A C 1
ATOM 1363 O O . LYS A 1 172 ? 16.793 -5.696 -19.639 1.00 95.25 172 LYS A O 1
ATOM 1368 N N . ASP A 1 173 ? 16.193 -7.693 -20.469 1.00 94.62 173 ASP A N 1
ATOM 1369 C CA . ASP A 1 173 ? 17.376 -8.387 -19.964 1.00 94.62 173 ASP A CA 1
ATOM 1370 C C . ASP A 1 173 ? 18.514 -8.475 -20.992 1.00 94.62 173 ASP A C 1
ATOM 1372 O O . ASP A 1 173 ? 18.389 -8.044 -22.143 1.00 94.62 173 ASP A O 1
ATOM 1376 N N . ILE A 1 174 ? 19.639 -9.059 -20.572 1.00 89.25 174 ILE A N 1
ATOM 1377 C CA . ILE A 1 174 ? 20.827 -9.244 -21.417 1.00 89.25 174 ILE A CA 1
ATOM 1378 C C . ILE A 1 174 ? 20.597 -10.163 -22.624 1.00 89.25 174 ILE A C 1
ATOM 1380 O O . ILE A 1 174 ? 21.389 -10.130 -23.557 1.00 89.25 174 ILE A O 1
ATOM 1384 N N . LYS A 1 175 ? 19.530 -10.976 -22.638 1.00 88.62 175 LYS A N 1
ATOM 1385 C CA . LYS A 1 175 ? 19.117 -11.793 -23.794 1.00 88.62 175 LYS A CA 1
ATOM 1386 C C . LYS A 1 175 ? 18.079 -11.070 -24.656 1.00 88.62 175 LYS A C 1
ATOM 1388 O O . LYS A 1 175 ? 17.450 -11.674 -25.521 1.00 88.62 175 LYS A O 1
ATOM 1393 N N . LYS A 1 176 ? 17.924 -9.759 -24.439 1.00 90.25 176 LYS A N 1
ATOM 1394 C CA . LYS A 1 176 ? 17.002 -8.854 -25.130 1.00 90.25 176 LYS A CA 1
ATOM 1395 C C . LYS A 1 176 ? 15.525 -9.225 -24.956 1.00 90.25 176 LYS A C 1
ATOM 1397 O O . LYS A 1 176 ? 14.686 -8.706 -25.695 1.00 90.25 176 LYS A O 1
ATOM 1402 N N . ARG A 1 177 ? 15.182 -10.039 -23.951 1.00 91.69 177 ARG A N 1
ATOM 1403 C CA . ARG A 1 177 ? 13.795 -10.398 -23.641 1.00 91.69 177 ARG A CA 1
ATOM 1404 C C . ARG A 1 177 ? 13.114 -9.245 -22.933 1.00 91.69 177 ARG A C 1
ATOM 1406 O O . ARG A 1 177 ? 13.664 -8.674 -21.994 1.00 91.69 177 ARG A O 1
ATOM 1413 N N . LYS A 1 178 ? 11.927 -8.890 -23.422 1.00 94.12 178 LYS A N 1
ATOM 1414 C CA . LYS A 1 178 ? 11.116 -7.783 -22.910 1.00 94.12 178 LYS A CA 1
ATOM 1415 C C . LYS A 1 178 ? 10.012 -8.329 -22.010 1.00 94.12 178 LYS A C 1
ATOM 1417 O O . LYS A 1 178 ? 9.343 -9.297 -22.382 1.00 94.12 178 LYS A O 1
ATOM 1422 N N . SER A 1 179 ? 9.825 -7.705 -20.852 1.00 97.44 179 SER A N 1
ATOM 1423 C CA . SER A 1 179 ? 8.609 -7.878 -20.058 1.00 97.44 179 SER A CA 1
ATOM 1424 C C . SER A 1 179 ? 7.412 -7.233 -20.753 1.00 97.44 179 SER A C 1
ATOM 1426 O O . SER A 1 179 ? 7.547 -6.601 -21.807 1.00 97.44 179 SER A O 1
ATOM 1428 N N . ASP A 1 180 ? 6.229 -7.409 -20.176 1.00 97.62 180 ASP A N 1
ATOM 1429 C CA . ASP A 1 180 ? 5.053 -6.711 -20.668 1.00 97.62 180 ASP A CA 1
ATOM 1430 C C . ASP A 1 180 ? 5.114 -5.236 -20.248 1.00 97.62 180 ASP A C 1
ATOM 1432 O O . ASP A 1 180 ? 5.656 -4.875 -19.198 1.00 97.62 180 ASP A O 1
ATOM 1436 N N . VAL A 1 181 ? 4.552 -4.365 -21.084 1.00 98.25 181 VAL A N 1
ATOM 1437 C CA . VAL A 1 181 ? 4.517 -2.930 -20.800 1.00 98.25 181 VAL A CA 1
ATOM 1438 C C . VAL A 1 181 ? 3.519 -2.660 -19.678 1.00 98.25 181 VAL A C 1
ATOM 1440 O O . VAL A 1 181 ? 2.342 -3.003 -19.778 1.00 98.25 181 VAL A O 1
ATOM 1443 N N . VAL A 1 182 ? 3.979 -1.986 -18.627 1.00 98.38 182 VAL A N 1
ATOM 1444 C CA . VAL A 1 182 ? 3.127 -1.434 -17.570 1.00 98.38 182 VAL A CA 1
ATOM 1445 C C . VAL A 1 182 ? 2.925 0.058 -17.785 1.00 98.38 182 VAL A C 1
ATOM 1447 O O . VAL A 1 182 ? 3.794 0.733 -18.332 1.00 98.38 182 VAL A O 1
ATOM 1450 N N . SER A 1 183 ? 1.801 0.593 -17.315 1.00 97.88 183 SER A N 1
ATOM 1451 C CA . SER A 1 183 ? 1.515 2.025 -17.383 1.00 97.88 183 SER A CA 1
ATOM 1452 C C . SER A 1 183 ? 1.055 2.578 -16.042 1.00 97.88 183 SER A C 1
ATOM 1454 O O . SER A 1 183 ? 0.274 1.934 -15.336 1.00 97.88 183 SER A O 1
ATOM 1456 N N . LYS A 1 184 ? 1.485 3.799 -15.723 1.00 98.00 184 LYS A N 1
ATOM 1457 C CA . LYS A 1 184 ? 0.979 4.582 -14.592 1.00 98.00 184 LYS A CA 1
ATOM 1458 C C . LYS A 1 184 ? 0.718 6.017 -15.003 1.00 98.00 184 LYS A C 1
ATOM 1460 O O . LYS A 1 184 ? 1.516 6.612 -15.725 1.00 98.00 184 LYS A O 1
ATOM 1465 N N . THR A 1 185 ? -0.366 6.589 -14.495 1.00 97.38 185 THR A N 1
ATOM 1466 C CA . THR A 1 185 ? -0.641 8.015 -14.679 1.00 97.38 185 THR A CA 1
ATOM 1467 C C . THR A 1 185 ? -0.105 8.782 -13.483 1.00 97.38 185 THR A C 1
ATOM 1469 O O . THR A 1 185 ? -0.485 8.538 -12.337 1.00 97.38 185 THR A O 1
ATOM 1472 N N . VAL A 1 186 ? 0.781 9.728 -13.765 1.00 97.00 186 VAL A N 1
ATOM 1473 C CA . VAL A 1 186 ? 1.241 10.734 -12.821 1.00 97.00 186 VAL A CA 1
ATOM 1474 C C . VAL A 1 186 ? 0.335 11.943 -12.951 1.00 97.00 186 VAL A C 1
ATOM 1476 O O . VAL A 1 186 ? 0.306 12.592 -13.989 1.00 97.00 186 VAL A O 1
ATOM 1479 N N . THR A 1 187 ? -0.409 12.250 -11.895 1.00 96.31 187 THR A N 1
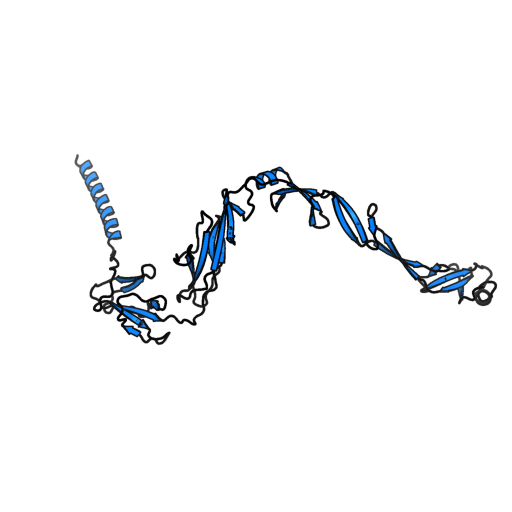ATOM 1480 C CA . THR A 1 187 ? -1.201 13.476 -11.794 1.00 96.31 187 THR A CA 1
ATOM 1481 C C . THR A 1 187 ? -0.425 14.510 -10.996 1.00 96.31 187 THR A C 1
ATOM 1483 O O . THR A 1 187 ? -0.010 14.234 -9.867 1.00 96.31 187 THR A O 1
ATOM 1486 N N . ILE A 1 188 ? -0.266 15.692 -11.586 1.00 94.19 188 ILE A N 1
ATOM 1487 C CA . ILE A 1 188 ? 0.366 16.857 -10.973 1.00 94.19 188 ILE A CA 1
ATOM 1488 C C . ILE A 1 188 ? -0.636 18.002 -10.987 1.00 94.19 188 ILE A C 1
ATOM 1490 O O . ILE A 1 188 ? -1.121 18.404 -12.046 1.00 94.19 188 ILE A O 1
ATOM 1494 N N . SER A 1 189 ? -0.925 18.543 -9.810 1.00 92.00 189 SER A N 1
ATOM 1495 C CA . SER A 1 189 ? -1.761 19.731 -9.645 1.00 92.00 189 SER A CA 1
ATOM 1496 C C . SER A 1 189 ? -1.111 20.716 -8.683 1.00 92.00 189 SER A C 1
ATOM 1498 O O . SER A 1 189 ? -0.235 20.349 -7.903 1.00 92.00 189 SER A O 1
ATOM 1500 N N . ASN A 1 190 ? -1.559 21.968 -8.697 1.00 91.06 190 ASN A N 1
ATOM 1501 C CA . ASN A 1 190 ? -1.157 22.922 -7.667 1.00 91.06 190 ASN A CA 1
ATOM 1502 C C . ASN A 1 190 ? -1.762 22.523 -6.316 1.00 91.06 190 ASN A C 1
ATOM 1504 O O . ASN A 1 190 ? -2.866 21.964 -6.266 1.00 91.06 190 ASN A O 1
ATOM 1508 N N . SER A 1 191 ? -1.047 22.819 -5.230 1.00 90.88 191 SER A N 1
ATOM 1509 C CA . SER A 1 191 ? -1.650 22.792 -3.901 1.00 90.88 191 SER A CA 1
ATOM 1510 C C . SER A 1 191 ? -2.708 23.889 -3.777 1.00 90.88 191 SER A C 1
ATOM 1512 O O . SER A 1 191 ? -2.756 24.855 -4.544 1.00 90.88 191 SER A O 1
ATOM 1514 N N . THR A 1 192 ? -3.608 23.716 -2.818 1.00 90.56 192 THR A N 1
ATOM 1515 C CA . THR A 1 192 ? -4.647 24.699 -2.512 1.00 90.56 192 THR A CA 1
ATOM 1516 C C . THR A 1 192 ? -4.683 24.954 -1.018 1.00 90.56 192 THR A C 1
ATOM 1518 O O . THR A 1 192 ? -4.223 24.132 -0.228 1.00 90.56 192 THR A O 1
ATOM 1521 N N . LYS A 1 193 ? -5.281 26.075 -0.616 1.00 90.56 193 LYS A N 1
ATOM 1522 C CA . LYS A 1 193 ? -5.599 26.297 0.789 1.00 90.56 193 LYS A CA 1
ATOM 1523 C C . LYS A 1 193 ? -6.823 25.459 1.163 1.00 90.56 193 LYS A C 1
ATOM 1525 O O . LYS A 1 193 ? -7.932 25.733 0.710 1.00 90.56 193 LYS A O 1
ATOM 1530 N N . GLY A 1 194 ? -6.612 24.430 1.970 1.00 89.31 194 GLY A N 1
ATOM 1531 C CA . GLY A 1 194 ? -7.662 23.575 2.504 1.00 89.31 194 GLY A CA 1
ATOM 1532 C C . GLY A 1 194 ? -8.482 24.256 3.602 1.00 89.31 194 GLY A C 1
ATOM 1533 O O . GLY A 1 194 ? -8.168 25.348 4.079 1.00 89.31 194 GLY A O 1
ATOM 1534 N N . THR A 1 195 ? -9.543 23.577 4.033 1.00 92.94 195 THR A N 1
ATOM 1535 C CA . THR A 1 195 ? -10.391 24.020 5.145 1.00 92.94 195 THR A CA 1
ATOM 1536 C C . THR A 1 195 ? -10.064 23.235 6.406 1.00 92.94 195 THR A C 1
ATOM 1538 O O . THR A 1 195 ? -10.067 22.002 6.397 1.00 92.94 195 THR A O 1
ATOM 1541 N N . VAL A 1 196 ? -9.840 23.954 7.507 1.00 94.81 196 VAL A N 1
ATOM 1542 C CA . VAL A 1 196 ? -9.740 23.348 8.834 1.00 94.81 196 VAL A CA 1
ATOM 1543 C C . VAL A 1 196 ? -11.142 23.169 9.403 1.00 94.81 196 VAL A C 1
ATOM 1545 O O . VAL A 1 196 ? -11.941 24.102 9.433 1.00 94.81 196 VAL A O 1
ATOM 1548 N N . SER A 1 197 ? -11.437 21.959 9.862 1.00 94.69 197 SER A N 1
ATOM 1549 C CA . SER A 1 197 ? -12.676 21.624 10.567 1.00 94.69 197 SER A CA 1
ATOM 1550 C C . SER A 1 197 ? -12.362 21.011 11.926 1.00 94.69 197 SER A C 1
ATOM 1552 O O . SER A 1 197 ? -11.244 20.557 12.173 1.00 94.69 197 SER A O 1
ATOM 1554 N N . THR A 1 198 ? -13.335 20.999 12.830 1.00 95.88 198 THR A N 1
ATOM 1555 C CA . THR A 1 198 ? -13.202 20.322 14.120 1.00 95.88 198 THR A CA 1
ATOM 1556 C C . THR A 1 198 ? -13.689 18.879 14.029 1.00 95.88 198 THR A C 1
ATOM 1558 O O . THR A 1 198 ? -14.580 18.531 13.253 1.00 95.88 198 THR A O 1
ATOM 1561 N N . ALA A 1 199 ? -13.078 18.019 14.833 1.00 96.44 199 ALA A N 1
ATOM 1562 C CA . ALA A 1 199 ? -13.496 16.643 15.047 1.00 96.44 199 ALA A CA 1
ATOM 1563 C C . ALA A 1 199 ? -13.230 16.255 16.505 1.00 96.44 199 ALA A C 1
ATOM 1565 O O . ALA A 1 199 ? -12.449 16.902 17.196 1.00 96.44 199 ALA A O 1
ATOM 1566 N N . TYR A 1 200 ? -13.837 15.173 16.973 1.00 97.00 200 TYR A N 1
ATOM 1567 C CA . TYR A 1 200 ? -13.674 14.674 18.333 1.00 97.00 200 TYR A CA 1
ATOM 1568 C C . TYR A 1 200 ? -13.244 13.215 18.310 1.00 97.00 200 TYR A C 1
ATOM 1570 O O . TYR A 1 200 ? -13.855 12.394 17.629 1.00 97.00 200 TYR A O 1
ATOM 1578 N N . TYR A 1 201 ? -12.182 12.897 19.048 1.00 97.06 201 TYR A N 1
ATOM 1579 C CA . TYR A 1 201 ? -11.647 11.546 19.166 1.00 97.06 201 TYR A CA 1
ATOM 1580 C C . TYR A 1 201 ? -12.282 10.804 20.348 1.00 97.06 201 TYR A C 1
ATOM 1582 O O . TYR A 1 201 ? -12.137 11.203 21.507 1.00 97.06 201 TYR A O 1
ATOM 1590 N N . CYS A 1 202 ? -12.966 9.701 20.050 1.00 96.12 202 CYS A N 1
ATOM 1591 C CA . CYS A 1 202 ? -13.583 8.797 21.008 1.00 96.12 202 CYS A CA 1
ATOM 1592 C C . CYS A 1 202 ? -12.597 7.689 21.398 1.00 96.12 202 CYS A C 1
ATOM 1594 O O . CYS A 1 202 ? -12.558 6.623 20.784 1.00 96.12 202 CYS A O 1
ATOM 1596 N N . SER A 1 203 ? -11.830 7.933 22.463 1.00 94.19 203 SER A N 1
ATOM 1597 C CA . SER A 1 203 ? -10.734 7.065 22.929 1.00 94.19 203 SER A CA 1
ATOM 1598 C C . SER A 1 203 ? -11.107 5.604 23.206 1.00 94.19 203 SER A C 1
ATOM 1600 O O . SER A 1 203 ? -10.294 4.726 22.950 1.00 94.19 203 SER A O 1
ATOM 1602 N N . LYS A 1 204 ? -12.320 5.322 23.694 1.00 93.25 204 LYS A N 1
ATOM 1603 C CA . LYS A 1 204 ? -12.773 3.959 24.017 1.00 93.25 204 LYS A CA 1
ATOM 1604 C C . LYS A 1 204 ? -13.017 3.091 22.781 1.00 93.25 204 LYS A C 1
ATOM 1606 O O . LYS A 1 204 ? -12.856 1.881 22.866 1.00 93.25 204 LYS A O 1
ATOM 1611 N N . ASN A 1 205 ? -13.345 3.712 21.645 1.00 90.81 205 ASN A N 1
ATOM 1612 C CA . ASN A 1 205 ? -13.656 3.006 20.398 1.00 90.81 205 ASN A CA 1
ATOM 1613 C C . ASN A 1 205 ? -12.625 3.274 19.288 1.00 90.81 205 ASN A C 1
ATOM 1615 O O . ASN A 1 205 ? -12.761 2.726 18.202 1.00 90.81 205 ASN A O 1
ATOM 1619 N N . GLY A 1 206 ? -11.651 4.165 19.508 1.00 93.50 206 GLY A N 1
ATOM 1620 C CA . GLY A 1 206 ? -10.650 4.540 18.503 1.00 93.50 206 GLY A CA 1
ATOM 1621 C C . GLY A 1 206 ? -11.218 5.273 17.281 1.00 93.50 206 GLY A C 1
ATOM 1622 O O . GLY A 1 206 ? -10.667 5.164 16.191 1.00 93.50 206 GLY A O 1
ATOM 1623 N N . THR A 1 207 ? -12.331 6.000 17.429 1.00 94.25 207 THR A N 1
ATOM 1624 C CA . THR A 1 207 ? -13.058 6.623 16.302 1.00 94.25 207 THR A CA 1
ATOM 1625 C C . THR A 1 207 ? -13.086 8.146 16.381 1.00 94.25 207 THR A C 1
ATOM 1627 O O . THR A 1 207 ? -12.982 8.720 17.462 1.00 94.25 207 THR A O 1
ATOM 1630 N N . TYR A 1 208 ? -13.262 8.809 15.235 1.00 94.44 208 TYR A N 1
ATOM 1631 C CA . TYR A 1 208 ? -13.466 10.258 15.148 1.00 94.44 208 TYR A CA 1
ATOM 1632 C C . TYR A 1 208 ? -14.916 10.581 14.784 1.00 94.44 208 TYR A C 1
ATOM 1634 O O . TYR A 1 208 ? -15.493 9.945 13.904 1.00 94.44 208 TYR A O 1
ATOM 1642 N N . LYS A 1 209 ? -15.492 11.598 15.427 1.00 94.25 209 LYS A N 1
ATOM 1643 C CA . LYS A 1 209 ? -16.855 12.089 15.178 1.00 94.25 209 LYS A CA 1
ATOM 1644 C C . LYS A 1 209 ? -16.874 13.606 15.002 1.00 94.25 209 LYS A C 1
ATOM 1646 O O . LYS A 1 209 ? -15.929 14.293 15.377 1.00 94.25 209 LYS A O 1
ATOM 1651 N N . THR A 1 210 ? -17.952 14.133 14.432 1.00 93.00 210 THR A N 1
ATOM 1652 C CA . THR A 1 210 ? -18.202 15.583 14.338 1.00 93.00 210 THR A CA 1
ATOM 1653 C C . THR A 1 210 ? -18.804 16.152 15.623 1.00 93.00 210 THR A C 1
ATOM 1655 O O . THR A 1 210 ? -18.538 17.296 15.970 1.00 93.00 210 THR A O 1
ATOM 1658 N N . SER A 1 211 ? -19.580 15.346 16.353 1.00 92.75 211 SER A N 1
ATOM 1659 C CA . SER A 1 211 ? -20.107 15.689 17.676 1.00 92.75 211 SER A CA 1
ATOM 1660 C C . SER A 1 211 ? -19.094 15.375 18.775 1.00 92.75 211 SER A C 1
ATOM 1662 O O . SER A 1 211 ? -18.375 14.378 18.695 1.00 92.75 211 SER A O 1
ATOM 1664 N N . SER A 1 212 ? -19.090 16.195 19.828 1.00 94.00 212 SER A N 1
ATOM 1665 C CA . SER A 1 212 ? -18.302 15.969 21.042 1.00 94.00 212 SER A CA 1
ATOM 1666 C C . SER A 1 212 ? -18.802 14.791 21.876 1.00 94.00 212 SER A C 1
ATOM 1668 O O . SER A 1 212 ? -18.063 14.298 22.724 1.00 94.00 212 SER A O 1
ATOM 1670 N N . SER A 1 213 ? -20.029 14.318 21.640 1.00 94.81 213 SER A N 1
ATOM 1671 C CA . SER A 1 213 ? -20.611 13.198 22.373 1.00 94.81 213 SER A CA 1
ATOM 1672 C C . SER A 1 213 ? -20.106 11.854 21.835 1.00 94.81 213 SER A C 1
ATOM 1674 O O . SER A 1 213 ? -20.387 11.449 20.700 1.00 94.81 213 SER A O 1
ATOM 1676 N N . CYS A 1 214 ? -19.357 11.147 22.677 1.00 94.69 214 CYS A N 1
ATOM 1677 C CA . CYS A 1 214 ? -18.909 9.784 22.453 1.00 94.69 214 CYS A CA 1
ATOM 1678 C C . CYS A 1 214 ? -19.723 8.818 23.310 1.00 94.69 214 CYS A C 1
ATOM 1680 O O . CYS A 1 214 ? -20.096 9.118 24.441 1.00 94.69 214 CYS A O 1
ATOM 1682 N N . THR A 1 215 ? -19.951 7.627 22.769 1.00 93.56 215 THR A N 1
ATOM 1683 C CA . THR A 1 215 ? -20.632 6.539 23.462 1.00 93.56 215 THR A CA 1
ATOM 1684 C C . THR A 1 215 ? -19.853 5.256 23.252 1.00 93.56 215 THR A C 1
ATOM 1686 O O . THR A 1 215 ? -19.311 5.023 22.166 1.00 93.56 215 THR A O 1
ATOM 1689 N N . TYR A 1 216 ? -19.779 4.425 24.284 1.00 92.88 216 TYR A N 1
ATOM 1690 C CA . TYR A 1 216 ? -19.279 3.063 24.151 1.00 92.88 216 TYR A CA 1
ATOM 1691 C C . TYR A 1 216 ? -20.140 2.101 24.956 1.00 92.88 216 TYR A C 1
ATOM 1693 O O . TYR A 1 216 ? -20.712 2.465 25.986 1.00 92.88 216 TYR A O 1
ATOM 1701 N N . THR A 1 217 ? -20.236 0.875 24.455 1.00 94.12 217 THR A N 1
ATOM 1702 C CA . THR A 1 217 ? -21.060 -0.178 25.041 1.00 94.12 217 THR A CA 1
ATOM 1703 C C . THR A 1 217 ? -20.163 -1.299 25.534 1.00 94.12 217 THR A C 1
ATOM 1705 O O . THR A 1 217 ? -19.244 -1.718 24.832 1.00 94.12 217 THR A O 1
ATOM 1708 N N . TYR A 1 218 ? -20.439 -1.799 26.732 1.00 93.00 218 TYR A N 1
ATOM 1709 C CA . TYR A 1 218 ? -19.711 -2.900 27.349 1.00 93.00 218 TYR A CA 1
ATOM 1710 C C . TYR A 1 218 ? -20.677 -3.888 28.019 1.00 93.00 218 TYR A C 1
ATOM 1712 O O . TYR A 1 218 ? -21.876 -3.627 28.133 1.00 93.00 218 TYR A O 1
ATOM 1720 N N . ASN A 1 219 ? -20.183 -5.069 28.391 1.00 95.38 219 ASN A N 1
ATOM 1721 C CA . ASN A 1 219 ? -21.004 -6.069 29.078 1.00 95.38 219 ASN A CA 1
ATOM 1722 C C . ASN A 1 219 ? -21.308 -5.610 30.503 1.00 95.38 219 ASN A C 1
ATOM 1724 O O . ASN A 1 219 ? -20.397 -5.203 31.219 1.00 95.38 219 ASN A O 1
ATOM 1728 N N . ALA A 1 220 ? -22.574 -5.707 30.903 1.00 94.38 220 ALA A N 1
ATOM 1729 C CA . ALA A 1 220 ? -22.968 -5.448 32.278 1.00 94.38 220 ALA A CA 1
ATOM 1730 C C . ALA A 1 220 ? -22.395 -6.508 33.225 1.00 94.38 220 ALA A C 1
ATOM 1732 O O . ALA A 1 220 ? -22.184 -7.660 32.833 1.00 94.38 220 ALA A O 1
ATOM 1733 N N . THR A 1 221 ? -22.193 -6.131 34.485 1.00 95.12 221 THR A N 1
ATOM 1734 C CA . THR A 1 221 ? -21.846 -7.090 35.532 1.00 95.12 221 THR A CA 1
ATOM 1735 C C . THR A 1 221 ? -23.084 -7.916 35.844 1.00 95.12 221 THR A C 1
ATOM 1737 O O . THR A 1 221 ? -24.103 -7.377 36.269 1.00 95.12 221 THR A O 1
ATOM 1740 N N . SER A 1 222 ? -23.015 -9.223 35.598 1.00 93.81 222 SER A N 1
ATOM 1741 C CA . SER A 1 222 ? -24.107 -10.146 35.901 1.00 93.81 222 SER A CA 1
ATOM 1742 C C . SER A 1 222 ? -23.931 -10.766 37.281 1.00 93.81 222 SER A C 1
ATOM 1744 O O . SER A 1 222 ? -22.848 -11.262 37.595 1.00 93.81 222 SER A O 1
ATOM 1746 N N . LYS A 1 223 ? -25.011 -10.841 38.055 1.00 92.88 223 LYS A N 1
ATOM 1747 C CA . LYS A 1 223 ? -25.087 -11.621 39.291 1.00 92.88 223 LYS A CA 1
ATOM 1748 C C . LYS A 1 223 ? -26.211 -12.639 39.148 1.00 92.88 223 LYS A C 1
ATOM 1750 O O . LYS A 1 223 ? -27.353 -12.259 38.908 1.00 92.88 223 LYS A O 1
ATOM 1755 N N . THR A 1 224 ? -25.877 -13.924 39.258 1.00 91.75 224 THR A N 1
ATOM 1756 C CA . THR A 1 224 ? -26.877 -15.001 39.256 1.00 91.75 224 THR A CA 1
ATOM 1757 C C . THR A 1 224 ? -27.094 -15.475 40.678 1.00 91.75 224 THR A C 1
ATOM 1759 O O . THR A 1 224 ? -26.139 -15.858 41.350 1.00 91.75 224 THR A O 1
ATOM 1762 N N . GLU A 1 225 ? -28.344 -15.451 41.112 1.00 90.31 225 GLU A N 1
ATOM 1763 C CA . GLU A 1 225 ? -28.781 -15.951 42.407 1.00 90.31 225 GLU A CA 1
ATOM 1764 C C . GLU A 1 225 ? -29.798 -17.072 42.207 1.00 90.31 225 GLU A C 1
ATOM 1766 O O . GLU A 1 225 ? -30.513 -17.128 41.202 1.00 90.31 225 GLU A O 1
ATOM 1771 N N . PHE A 1 226 ? -29.824 -17.991 43.165 1.00 91.94 226 PHE A N 1
ATOM 1772 C CA . PHE A 1 226 ? -30.833 -19.034 43.240 1.00 91.94 226 PHE A CA 1
ATOM 1773 C C . PHE A 1 226 ? -31.976 -18.518 44.104 1.00 91.94 226 PHE A C 1
ATOM 1775 O O . PHE A 1 226 ? -31.761 -18.149 45.257 1.00 91.94 226 PHE A O 1
ATOM 1782 N N . VAL A 1 227 ? -33.168 -18.455 43.522 1.00 91.56 227 VAL A N 1
ATOM 1783 C CA . VAL A 1 227 ? -34.364 -17.918 44.167 1.00 91.56 227 VAL A CA 1
ATOM 1784 C C . VAL A 1 227 ? -35.362 -19.047 44.355 1.00 91.56 227 VAL A C 1
ATOM 1786 O O . VAL A 1 227 ? -35.644 -19.809 43.423 1.00 91.56 227 VAL A O 1
ATOM 1789 N N . CYS A 1 228 ? -35.878 -19.143 45.573 1.00 91.38 228 CYS A N 1
ATOM 1790 C CA . CYS A 1 228 ? -36.877 -20.119 45.967 1.00 91.38 228 CYS A CA 1
ATOM 1791 C C . CYS A 1 228 ? -38.273 -19.514 45.866 1.00 91.38 228 CYS A C 1
ATOM 1793 O O . CYS A 1 228 ? -38.463 -18.339 46.173 1.00 91.38 228 CYS A O 1
ATOM 1795 N N . SER A 1 229 ? -39.239 -20.310 45.405 1.00 89.44 229 SER A N 1
ATOM 1796 C CA . SER A 1 229 ? -40.656 -19.933 45.442 1.00 89.44 229 SER A CA 1
ATOM 1797 C C . SER A 1 229 ? -41.190 -19.878 46.871 1.00 89.44 229 SER A C 1
ATOM 1799 O O . SER A 1 229 ? -42.065 -19.067 47.151 1.00 89.44 229 SER A O 1
ATOM 1801 N N . ASP A 1 230 ? -40.645 -20.724 47.746 1.00 87.00 230 ASP A N 1
ATOM 1802 C CA . ASP A 1 230 ? -40.953 -20.793 49.170 1.00 87.00 230 ASP A CA 1
ATOM 1803 C C . ASP A 1 230 ? -39.687 -21.177 49.958 1.00 87.00 230 ASP A C 1
ATOM 1805 O O . ASP A 1 230 ? -38.863 -21.959 49.468 1.00 87.00 230 ASP A O 1
ATOM 1809 N N . GLY A 1 231 ? -39.507 -20.613 51.149 1.00 89.06 231 GLY A N 1
ATOM 1810 C CA . GLY A 1 231 ? -38.302 -20.783 51.963 1.00 89.06 231 GLY A CA 1
ATOM 1811 C C . GLY A 1 231 ? -37.030 -20.121 51.397 1.00 89.06 231 GLY A C 1
ATOM 1812 O O . GLY A 1 231 ? -37.066 -19.154 50.633 1.00 89.06 231 GLY A O 1
ATOM 1813 N N . SER A 1 232 ? -35.867 -20.633 51.803 1.00 91.50 232 SER A N 1
ATOM 1814 C CA . SER A 1 232 ? -34.523 -20.145 51.460 1.00 91.50 232 SER A CA 1
ATOM 1815 C C . SER A 1 232 ? -33.716 -21.182 50.676 1.00 91.50 232 SER A C 1
ATOM 1817 O O . SER A 1 232 ? -33.878 -22.383 50.851 1.00 91.50 232 SER A O 1
ATOM 1819 N N . TYR A 1 233 ? -32.788 -20.742 49.824 1.00 92.06 233 TYR A N 1
ATOM 1820 C CA . TYR A 1 233 ? -31.894 -21.663 49.114 1.00 92.06 233 TYR A CA 1
ATOM 1821 C C . TYR A 1 233 ? -30.745 -22.134 50.017 1.00 92.06 233 TYR A C 1
ATOM 1823 O O . TYR A 1 233 ? -30.026 -21.310 50.586 1.00 92.06 233 TYR A O 1
ATOM 1831 N N . SER A 1 234 ? -30.511 -23.448 50.091 1.00 88.06 234 SER A N 1
ATOM 1832 C CA . SER A 1 234 ? -29.301 -24.016 50.695 1.00 88.06 234 SER A CA 1
ATOM 1833 C C . SER A 1 234 ? -28.318 -24.462 49.620 1.00 88.06 234 SER A C 1
ATOM 1835 O O . SER A 1 234 ? -28.567 -25.415 48.884 1.00 88.06 234 SER A O 1
ATOM 1837 N N . ALA A 1 235 ? -27.145 -23.826 49.575 1.00 85.88 235 ALA A N 1
ATOM 1838 C CA . ALA A 1 235 ? -26.070 -24.245 48.677 1.00 85.88 235 ALA A CA 1
ATOM 1839 C C . ALA A 1 235 ? -25.500 -25.630 49.032 1.00 85.88 235 ALA A C 1
ATOM 1841 O O . ALA A 1 235 ? -25.049 -26.339 48.138 1.00 85.88 235 ALA A O 1
ATOM 1842 N N . SER A 1 236 ? -25.536 -26.013 50.315 1.00 85.31 236 SER A N 1
ATOM 1843 C CA . SER A 1 236 ? -25.078 -27.329 50.784 1.00 85.31 236 SER A CA 1
ATOM 1844 C C . SER A 1 236 ? -26.013 -28.444 50.316 1.00 85.31 236 SER A C 1
ATOM 1846 O O . SER A 1 236 ? -25.567 -29.490 49.855 1.00 85.31 236 SER A O 1
ATOM 1848 N N . LEU A 1 237 ? -27.322 -28.193 50.396 1.00 84.25 237 LEU A N 1
ATOM 1849 C CA . LEU A 1 237 ? -28.341 -29.199 50.104 1.00 84.25 237 LEU A CA 1
ATOM 1850 C C . LEU A 1 237 ? -28.792 -29.196 48.636 1.00 84.25 237 LEU A C 1
ATOM 1852 O O . LEU A 1 237 ? -29.443 -30.135 48.181 1.00 84.25 237 LEU A O 1
ATOM 1856 N N . GLY A 1 238 ? -28.487 -28.129 47.894 1.00 88.62 238 GLY A N 1
ATOM 1857 C CA . GLY A 1 238 ? -28.847 -27.976 46.484 1.00 88.62 238 GLY A CA 1
ATOM 1858 C C . GLY A 1 238 ? -30.338 -27.738 46.222 1.00 88.62 238 GLY A C 1
ATOM 1859 O O . GLY A 1 238 ? -30.757 -27.785 45.066 1.00 88.62 238 GLY A O 1
ATOM 1860 N N . HIS A 1 239 ? -31.139 -27.473 47.257 1.00 90.38 239 HIS A N 1
ATOM 1861 C CA . HIS A 1 239 ? -32.583 -27.258 47.155 1.00 90.38 239 HIS A CA 1
ATOM 1862 C C . HIS A 1 239 ? -33.067 -26.100 48.043 1.00 90.38 239 HIS A C 1
ATOM 1864 O O . HIS A 1 239 ? -32.311 -25.538 48.844 1.00 90.38 239 HIS A O 1
ATOM 1870 N N . CYS A 1 240 ? -34.319 -25.703 47.833 1.00 94.44 240 CYS A N 1
ATOM 1871 C CA . CYS A 1 240 ? -35.023 -24.727 48.651 1.00 94.44 240 CYS A CA 1
ATOM 1872 C C . CYS A 1 240 ? -35.558 -25.395 49.904 1.00 94.44 240 CYS A C 1
ATOM 1874 O O . CYS A 1 240 ? -36.117 -26.487 49.822 1.00 94.44 240 CYS A O 1
ATOM 1876 N N . TYR A 1 241 ? -35.382 -24.749 51.047 1.00 92.38 241 TYR A N 1
ATOM 1877 C CA . TYR A 1 241 ? -35.850 -25.275 52.310 1.00 92.38 241 TYR A CA 1
ATOM 1878 C C . TYR A 1 241 ? -36.545 -24.214 53.144 1.00 92.38 241 TYR A C 1
ATOM 1880 O O . TYR A 1 241 ? -36.178 -23.041 53.105 1.00 92.38 241 TYR A O 1
ATOM 1888 N N . ASP A 1 242 ? -37.498 -24.647 53.951 1.00 91.75 242 ASP A N 1
ATOM 1889 C CA . ASP A 1 242 ? -38.038 -23.854 55.046 1.00 91.75 242 ASP A CA 1
ATOM 1890 C C . ASP A 1 242 ? -37.765 -24.555 56.379 1.00 91.75 242 ASP A C 1
ATOM 1892 O O . ASP A 1 242 ? -37.467 -25.752 56.418 1.00 91.75 242 ASP A O 1
ATOM 1896 N N . THR A 1 243 ? -37.811 -23.806 57.474 1.00 90.75 243 THR A N 1
ATOM 1897 C CA . THR A 1 243 ? -37.571 -24.339 58.817 1.00 90.75 243 THR A CA 1
ATOM 1898 C C . THR A 1 243 ? -38.735 -24.035 59.732 1.00 90.75 243 THR A C 1
ATOM 1900 O O . THR A 1 243 ? -39.175 -22.890 59.810 1.00 90.75 243 THR A O 1
ATOM 1903 N N . ASN A 1 244 ? -39.177 -25.031 60.495 1.00 88.56 244 ASN A N 1
ATOM 1904 C CA . ASN A 1 244 ? -40.216 -24.842 61.496 1.00 88.56 244 ASN A CA 1
ATOM 1905 C C . ASN A 1 244 ? -39.683 -25.104 62.903 1.00 88.56 244 ASN A C 1
ATOM 1907 O O . ASN A 1 244 ? -39.240 -26.209 63.234 1.00 88.56 244 ASN A O 1
ATOM 1911 N N . GLY A 1 245 ? -39.785 -24.055 63.719 1.00 82.69 245 GLY A N 1
ATOM 1912 C CA . GLY A 1 245 ? -39.465 -24.065 65.136 1.00 82.69 245 GLY A CA 1
ATOM 1913 C C . GLY A 1 245 ? -37.973 -24.179 65.447 1.00 82.69 245 GLY A C 1
ATOM 1914 O O . GLY A 1 245 ? -37.122 -24.230 64.566 1.00 82.69 245 GLY A O 1
ATOM 1915 N N . MET A 1 246 ? -37.672 -24.172 66.743 1.00 86.38 246 MET A N 1
ATOM 1916 C CA . MET A 1 246 ? -36.345 -24.408 67.309 1.00 86.38 246 MET A CA 1
ATOM 1917 C C . MET A 1 246 ? -36.556 -24.867 68.753 1.00 86.38 246 MET A C 1
ATOM 1919 O O . MET A 1 246 ? -37.018 -24.093 69.593 1.00 86.38 246 MET A O 1
ATOM 1923 N N . TYR A 1 247 ? -36.294 -26.143 69.028 1.00 89.88 247 TYR A N 1
ATOM 1924 C CA . TYR A 1 247 ? -36.753 -26.807 70.248 1.00 89.88 247 TYR A CA 1
ATOM 1925 C C . TYR A 1 247 ? -35.576 -27.369 71.043 1.00 89.88 247 TYR A C 1
ATOM 1927 O O . TYR A 1 247 ? -34.880 -28.270 70.580 1.00 89.88 247 TYR A O 1
ATOM 1935 N N . SER A 1 248 ? -35.361 -26.842 72.253 1.00 90.31 248 SER A N 1
ATOM 1936 C CA . SER A 1 248 ? -34.255 -27.248 73.138 1.00 90.31 248 SER A CA 1
ATOM 1937 C C . SER A 1 248 ? -34.524 -28.503 73.959 1.00 90.31 248 SER A C 1
ATOM 1939 O O . SER A 1 248 ? -33.614 -29.089 74.534 1.00 90.31 248 SER A O 1
ATOM 1941 N N . ASN A 1 249 ? -35.788 -28.900 74.066 1.00 90.62 249 ASN A N 1
ATOM 1942 C CA . ASN A 1 249 ? -36.217 -30.080 74.809 1.00 90.62 249 ASN A CA 1
ATOM 1943 C C . ASN A 1 249 ? -36.437 -31.299 73.905 1.00 90.62 249 ASN A C 1
ATOM 1945 O O . ASN A 1 249 ? -36.950 -32.312 74.376 1.00 90.62 249 ASN A O 1
ATOM 1949 N N . TRP A 1 250 ? -36.138 -31.180 72.612 1.00 92.06 250 TRP A N 1
ATOM 1950 C CA . TRP A 1 250 ? -36.220 -32.290 71.675 1.00 92.06 250 TRP A CA 1
ATOM 1951 C C . TRP A 1 250 ? -34.901 -33.054 71.674 1.00 92.06 250 TRP A C 1
ATOM 1953 O O . TRP A 1 250 ? -33.832 -32.460 71.754 1.00 92.06 250 TRP A O 1
ATOM 1963 N N . ASP A 1 251 ? -34.994 -34.375 71.574 1.00 90.44 251 ASP A N 1
ATOM 1964 C CA . ASP A 1 251 ? -33.897 -35.222 71.124 1.00 90.44 251 ASP A CA 1
ATOM 1965 C C . ASP A 1 251 ? -34.109 -35.602 69.649 1.00 90.44 251 ASP A C 1
ATOM 1967 O O . ASP A 1 251 ? -35.170 -35.348 69.063 1.00 90.44 251 ASP A O 1
ATOM 1971 N N . TRP A 1 252 ? -33.107 -36.242 69.041 1.00 89.44 252 TRP A N 1
ATOM 1972 C CA . TRP A 1 252 ? -33.170 -36.700 67.650 1.00 89.44 252 TRP A CA 1
ATOM 1973 C C . TRP A 1 252 ? -34.435 -37.520 67.339 1.00 89.44 252 TRP A C 1
ATOM 1975 O O . TRP A 1 252 ? -35.079 -37.322 66.308 1.00 89.44 252 TRP A O 1
ATOM 1985 N N . SER A 1 253 ? -34.826 -38.428 68.240 1.00 91.62 253 SER A N 1
ATOM 1986 C CA . SER A 1 253 ? -36.001 -39.289 68.058 1.00 91.62 253 SER A CA 1
ATOM 1987 C C . SER A 1 253 ? -37.304 -38.487 68.067 1.00 91.62 253 SER A C 1
ATOM 1989 O O . SER A 1 253 ? -38.185 -38.697 67.226 1.00 91.62 253 SER A O 1
ATOM 1991 N N . THR A 1 254 ? -37.432 -37.551 69.006 1.00 92.06 254 THR A N 1
ATOM 1992 C CA . THR A 1 254 ? -38.588 -36.660 69.140 1.00 92.06 254 THR A CA 1
ATOM 1993 C C . THR A 1 254 ? -38.711 -35.775 67.913 1.00 92.06 254 THR A C 1
ATOM 1995 O O . THR A 1 254 ? -39.779 -35.699 67.314 1.00 92.06 254 THR A O 1
ATOM 1998 N N . CYS A 1 255 ? -37.610 -35.175 67.473 1.00 92.69 255 CYS A N 1
ATOM 1999 C CA . CYS A 1 255 ? -37.586 -34.348 66.279 1.00 92.69 255 CYS A CA 1
ATOM 2000 C C . CYS A 1 255 ? -37.975 -35.143 65.021 1.00 92.69 255 CYS A C 1
ATOM 2002 O O . CYS A 1 255 ? -38.929 -34.783 64.331 1.00 92.69 255 CYS A O 1
ATOM 2004 N N . ASN A 1 256 ? -37.335 -36.290 64.771 1.00 90.50 256 ASN A N 1
ATOM 2005 C CA . ASN A 1 256 ? -37.598 -37.092 63.576 1.00 90.50 256 ASN A CA 1
ATOM 2006 C C . ASN A 1 256 ? -39.036 -37.646 63.518 1.00 90.50 256 ASN A C 1
ATOM 2008 O O . ASN A 1 256 ? -39.614 -37.770 62.441 1.00 90.50 256 ASN A O 1
ATOM 2012 N N . SER A 1 257 ? -39.640 -37.956 64.670 1.00 90.75 257 SER A N 1
ATOM 2013 C CA . SER A 1 257 ? -41.043 -38.397 64.738 1.00 90.75 257 SER A CA 1
ATOM 2014 C C . SER A 1 257 ? -42.052 -37.247 64.645 1.00 90.75 257 SER A C 1
ATOM 2016 O O . SER A 1 257 ? -43.159 -37.452 64.149 1.00 90.75 257 SER A O 1
ATOM 2018 N N . THR A 1 258 ? -41.682 -36.038 65.079 1.00 91.94 258 THR A N 1
ATOM 2019 C CA . THR A 1 258 ? -42.590 -34.881 65.140 1.00 91.94 258 THR A CA 1
ATOM 2020 C C . THR A 1 258 ? -42.620 -34.088 63.833 1.00 91.94 258 THR A C 1
ATOM 2022 O O . THR A 1 258 ? -43.687 -33.627 63.428 1.00 91.94 258 THR A O 1
ATOM 2025 N N . CYS A 1 259 ? -41.494 -33.978 63.123 1.00 91.69 259 CYS A N 1
ATOM 2026 C CA . CYS A 1 259 ? -41.404 -33.201 61.883 1.00 91.69 259 CYS A CA 1
ATOM 2027 C C . CYS A 1 259 ? -42.280 -33.737 60.739 1.00 91.69 259 CYS A C 1
ATOM 2029 O O . CYS A 1 259 ? -42.684 -32.971 59.870 1.00 91.69 259 CYS A O 1
ATOM 2031 N N . GLY A 1 260 ? -42.635 -35.026 60.752 1.00 87.44 260 GLY A N 1
ATOM 2032 C CA . GLY A 1 260 ? -43.558 -35.617 59.777 1.00 87.44 260 GLY A CA 1
ATOM 2033 C C . GLY A 1 260 ? -45.044 -35.408 60.083 1.00 87.44 260 GLY A C 1
ATOM 2034 O O . GLY A 1 260 ? -45.892 -35.793 59.280 1.00 87.44 260 GLY A O 1
ATOM 2035 N N . LEU A 1 261 ? -45.395 -34.839 61.240 1.00 91.00 261 LEU A N 1
ATOM 2036 C CA . LEU A 1 261 ? -46.792 -34.635 61.621 1.00 91.00 261 LEU A CA 1
ATOM 2037 C C . LEU A 1 261 ? -47.383 -33.423 60.892 1.00 91.00 261 LEU A C 1
ATOM 2039 O O . LEU A 1 261 ? -46.746 -32.375 60.812 1.00 91.00 261 LEU A O 1
ATOM 2043 N N . LYS A 1 262 ? -48.653 -33.516 60.469 1.00 88.00 262 LYS A N 1
ATOM 2044 C CA . LYS A 1 262 ? -49.372 -32.427 59.768 1.00 88.00 262 LYS A CA 1
ATOM 2045 C C . LYS A 1 262 ? -49.370 -31.086 60.499 1.00 88.00 262 LYS A C 1
ATOM 2047 O O . LYS A 1 262 ? -49.450 -30.047 59.861 1.00 88.00 262 LYS A O 1
ATOM 2052 N N . THR A 1 263 ? -49.284 -31.098 61.827 1.00 89.19 263 THR A N 1
ATOM 2053 C CA . THR A 1 263 ? -49.190 -29.875 62.637 1.00 89.19 263 THR A CA 1
ATOM 2054 C C . THR A 1 263 ? -47.920 -29.075 62.334 1.00 89.19 263 THR A C 1
ATOM 2056 O O . THR A 1 263 ? -47.941 -27.852 62.415 1.00 89.19 263 THR A O 1
ATOM 2059 N N . TYR A 1 264 ? -46.825 -29.759 61.989 1.00 86.56 264 TYR A N 1
ATOM 2060 C CA . TYR A 1 264 ? -45.514 -29.160 61.724 1.00 86.56 264 TYR A CA 1
ATOM 2061 C C . TYR A 1 264 ? -45.189 -29.105 60.230 1.00 86.56 264 TYR A C 1
ATOM 2063 O O . TYR A 1 264 ? -44.503 -28.181 59.801 1.00 86.56 264 TYR A O 1
ATOM 2071 N N . ASN A 1 265 ? -45.721 -30.051 59.454 1.00 87.69 265 ASN A N 1
ATOM 2072 C CA . ASN A 1 265 ? -45.564 -30.165 58.009 1.00 87.69 265 ASN A CA 1
ATOM 2073 C C . ASN A 1 265 ? -46.938 -30.265 57.316 1.00 87.69 265 ASN A C 1
ATOM 2075 O O . ASN A 1 265 ? -47.344 -31.349 56.886 1.00 87.69 265 ASN A O 1
ATOM 2079 N N . PRO A 1 266 ? -47.705 -29.162 57.266 1.00 84.50 266 PRO A N 1
ATOM 2080 C CA . PRO A 1 266 ? -49.061 -29.166 56.717 1.00 84.50 266 PRO A CA 1
ATOM 2081 C C . PRO A 1 266 ? -49.096 -29.466 55.213 1.00 84.50 266 PRO A C 1
ATOM 2083 O O . PRO A 1 266 ? -50.045 -30.094 54.747 1.00 84.50 266 PRO A O 1
ATOM 2086 N N . GLU A 1 267 ? -48.051 -29.062 54.488 1.00 84.94 267 GLU A N 1
ATOM 2087 C CA . GLU A 1 267 ? -47.893 -29.247 53.038 1.00 84.94 267 GLU A CA 1
ATOM 2088 C C . GLU A 1 267 ? -47.286 -30.617 52.665 1.00 84.94 267 GLU A C 1
ATOM 2090 O O . GLU A 1 267 ? -47.086 -30.909 51.490 1.00 84.94 267 GLU A O 1
ATOM 2095 N N . GLU A 1 268 ? -46.999 -31.475 53.655 1.00 87.69 268 GLU A N 1
ATOM 2096 C CA . GLU A 1 268 ? -46.434 -32.823 53.472 1.00 87.69 268 GLU A CA 1
ATOM 2097 C C . GLU A 1 268 ? -45.106 -32.850 52.674 1.00 87.69 268 GLU A C 1
ATOM 2099 O O . GLU A 1 268 ? -44.792 -33.822 51.984 1.00 87.69 268 GLU A O 1
ATOM 2104 N N . TYR A 1 269 ? -44.281 -31.803 52.796 1.00 89.12 269 TYR A N 1
ATOM 2105 C CA . TYR A 1 269 ? -42.946 -31.747 52.194 1.00 89.12 269 TYR A CA 1
ATOM 2106 C C . TYR A 1 269 ? -42.034 -32.862 52.723 1.00 89.12 269 TYR A C 1
ATOM 2108 O O . TYR A 1 269 ? -42.161 -33.304 53.867 1.00 89.12 269 TYR A O 1
ATOM 2116 N N . SER A 1 270 ? -41.049 -33.305 51.936 1.00 90.38 270 SER A N 1
ATOM 2117 C CA . SER A 1 270 ? -40.003 -34.161 52.507 1.00 90.38 270 SER A CA 1
ATOM 2118 C C . SER A 1 270 ? -39.232 -33.368 53.560 1.00 90.38 270 SER A C 1
ATOM 2120 O O . SER A 1 270 ? -38.883 -32.213 53.311 1.00 90.38 270 SER A O 1
ATOM 2122 N N . PHE A 1 271 ? -38.956 -33.979 54.706 1.00 91.38 271 PHE A N 1
ATOM 2123 C CA . PHE A 1 271 ? -38.345 -33.296 55.839 1.00 91.38 271 PHE A CA 1
ATOM 2124 C C . PHE A 1 271 ? -37.071 -33.993 56.307 1.00 91.38 271 PHE A C 1
ATOM 2126 O O . PHE A 1 271 ? -36.896 -35.195 56.113 1.00 91.38 271 PHE A O 1
ATOM 2133 N N . GLU A 1 272 ? -36.223 -33.228 56.977 1.00 90.75 272 GLU A N 1
ATOM 2134 C CA . GLU A 1 272 ? -35.080 -33.707 57.738 1.00 90.75 272 GLU A CA 1
ATOM 2135 C C . GLU A 1 272 ? -35.113 -33.065 59.128 1.00 90.75 272 GLU A C 1
ATOM 2137 O O . GLU A 1 272 ? -35.471 -31.895 59.290 1.00 90.75 272 GLU A O 1
ATOM 2142 N N . CYS A 1 273 ? -34.779 -33.851 60.148 1.00 91.56 273 CYS A N 1
ATOM 2143 C CA . CYS A 1 273 ? -34.506 -33.305 61.465 1.00 91.56 273 CYS A CA 1
ATOM 2144 C C . CYS A 1 273 ? -33.077 -32.763 61.483 1.00 91.56 273 CYS A C 1
ATOM 2146 O O . CYS A 1 273 ? -32.146 -33.500 61.165 1.00 91.56 273 CYS A O 1
ATOM 2148 N N . VAL A 1 274 ? -32.895 -31.507 61.887 1.00 91.38 274 VAL A N 1
ATOM 2149 C CA . VAL A 1 274 ? -31.574 -30.876 61.923 1.00 91.38 274 VAL A CA 1
ATOM 2150 C C . VAL A 1 274 ? -31.259 -30.408 63.337 1.00 91.38 274 VAL A C 1
ATOM 2152 O O . VAL A 1 274 ? -32.086 -29.779 63.996 1.00 91.38 274 VAL A O 1
ATOM 2155 N N . GLU A 1 275 ? -30.051 -30.728 63.795 1.00 91.12 275 GLU A N 1
ATOM 2156 C CA . GLU A 1 275 ? -29.479 -30.210 65.035 1.00 91.12 275 GLU A CA 1
ATOM 2157 C C . GLU A 1 275 ? -28.744 -28.895 64.752 1.00 91.12 275 GLU A C 1
ATOM 2159 O O . GLU A 1 275 ? -28.048 -28.748 63.744 1.00 91.12 275 GLU A O 1
ATOM 2164 N N . ASP A 1 276 ? -28.918 -27.909 65.625 1.00 88.50 276 ASP A N 1
ATOM 2165 C CA . ASP A 1 276 ? -28.209 -26.645 65.518 1.00 88.50 276 ASP A CA 1
ATOM 2166 C C . ASP A 1 276 ? -26.709 -26.797 65.824 1.00 88.50 276 ASP A C 1
ATOM 2168 O O . ASP A 1 276 ? -26.246 -27.755 66.439 1.00 88.50 276 ASP A O 1
ATOM 2172 N N . ASN A 1 277 ? -25.917 -25.793 65.445 1.00 86.25 277 ASN A N 1
ATOM 2173 C CA . ASN A 1 277 ? -24.460 -25.846 65.609 1.00 86.25 277 ASN A CA 1
ATOM 2174 C C . ASN A 1 277 ? -23.993 -25.855 67.076 1.00 86.25 277 ASN A C 1
ATOM 2176 O O . ASN A 1 277 ? -22.803 -26.035 67.332 1.00 86.25 277 ASN A O 1
ATOM 2180 N N . THR A 1 278 ? -24.889 -25.601 68.035 1.00 86.94 278 THR A N 1
ATOM 2181 C CA . THR A 1 278 ? -24.569 -25.666 69.465 1.00 86.94 278 THR A CA 1
ATOM 2182 C C . THR A 1 278 ? -24.853 -27.039 70.075 1.00 86.94 278 THR A C 1
ATOM 2184 O O . THR A 1 278 ? -24.423 -27.277 71.204 1.00 86.94 278 THR A O 1
ATOM 2187 N N . GLY A 1 279 ? -25.536 -27.929 69.344 1.00 84.88 279 GLY A N 1
ATOM 2188 C CA . GLY A 1 279 ? -25.976 -29.236 69.832 1.00 84.88 279 GLY A CA 1
ATOM 2189 C C . GLY A 1 279 ? -27.081 -29.152 70.887 1.00 84.88 279 GLY A C 1
ATOM 2190 O O . GLY A 1 279 ? -27.277 -30.095 71.647 1.00 84.88 279 GLY A O 1
ATOM 2191 N N . ASN A 1 280 ? -27.749 -28.000 71.011 1.00 88.25 280 ASN A N 1
ATOM 2192 C CA . ASN A 1 280 ? -28.740 -27.760 72.063 1.00 88.25 280 ASN A CA 1
ATOM 2193 C C . ASN A 1 280 ? -30.160 -27.619 71.524 1.00 88.25 280 ASN A C 1
ATOM 2195 O O . ASN A 1 280 ? -31.089 -27.542 72.324 1.00 88.25 280 ASN A O 1
ATOM 2199 N N . TYR A 1 281 ? -30.342 -27.531 70.206 1.00 92.31 281 TYR A N 1
ATOM 2200 C CA . TYR A 1 281 ? -31.648 -27.328 69.596 1.00 92.31 281 TYR A CA 1
ATOM 2201 C C . TYR A 1 281 ? -31.838 -28.218 68.379 1.00 92.31 281 TYR A C 1
ATOM 2203 O O . TYR A 1 281 ? -30.930 -28.386 67.569 1.00 92.31 281 TYR A O 1
ATOM 2211 N N . TYR A 1 282 ? -33.068 -28.694 68.211 1.00 92.69 282 TYR A N 1
ATOM 2212 C CA . TYR A 1 282 ? -33.510 -29.380 67.005 1.00 92.69 282 TYR A CA 1
ATOM 2213 C C . TYR A 1 282 ? -34.607 -28.582 66.304 1.00 92.69 282 TYR A C 1
ATOM 2215 O O . TYR A 1 282 ? -35.433 -27.930 66.952 1.00 92.69 282 TYR A O 1
ATOM 2223 N N . TYR A 1 283 ? -34.628 -28.643 64.978 1.00 92.19 283 TYR A N 1
ATOM 2224 C CA . TYR A 1 283 ? -35.667 -28.034 64.154 1.00 92.19 283 TYR A CA 1
ATOM 2225 C C . TYR A 1 283 ? -36.006 -28.910 62.951 1.00 92.19 283 TYR A C 1
ATOM 2227 O O . TYR A 1 283 ? -35.213 -29.746 62.512 1.00 92.19 283 TYR A O 1
ATOM 2235 N N . CYS A 1 284 ? -37.214 -28.715 62.424 1.00 92.25 284 CYS A N 1
ATOM 2236 C CA . CYS A 1 284 ? -37.656 -29.386 61.212 1.00 92.25 284 CYS A CA 1
ATOM 2237 C C . CYS A 1 284 ? -37.217 -28.575 60.003 1.00 92.25 284 CYS A C 1
ATOM 2239 O O . CYS A 1 284 ? -37.570 -27.401 59.905 1.00 92.25 284 CYS A O 1
ATOM 2241 N N . GLN A 1 285 ? -36.486 -29.197 59.086 1.00 92.44 285 GLN A N 1
ATOM 2242 C CA . GLN A 1 285 ? -36.158 -28.620 57.792 1.00 92.44 285 GLN A CA 1
ATOM 2243 C C . GLN A 1 285 ? -36.993 -29.302 56.710 1.00 92.44 285 GLN A C 1
ATOM 2245 O O . GLN A 1 285 ? -36.973 -30.522 56.584 1.00 92.44 285 GLN A O 1
ATOM 2250 N N . PHE A 1 286 ? -37.725 -28.521 55.926 1.00 93.00 286 PHE A N 1
ATOM 2251 C CA . PHE A 1 286 ? -38.615 -29.006 54.875 1.00 93.00 286 PHE A CA 1
ATOM 2252 C C . PHE A 1 286 ? -38.056 -28.652 53.510 1.00 93.00 286 PHE A C 1
ATOM 2254 O O . PHE A 1 286 ? -37.738 -27.495 53.275 1.00 93.00 286 PHE A O 1
ATOM 2261 N N . ASN A 1 287 ? -37.970 -29.617 52.599 1.00 92.69 287 ASN A N 1
ATOM 2262 C CA . ASN A 1 287 ? -37.604 -29.363 51.210 1.00 92.69 287 ASN A CA 1
ATOM 2263 C C . ASN A 1 287 ? -38.813 -28.793 50.458 1.00 92.69 287 ASN A C 1
ATOM 2265 O O . ASN A 1 287 ? -39.755 -29.518 50.137 1.00 92.69 287 ASN A O 1
ATOM 2269 N N . THR A 1 288 ? -38.762 -27.500 50.158 1.00 91.69 288 THR A N 1
ATOM 2270 C CA . THR A 1 288 ? -39.823 -26.754 49.473 1.00 91.69 288 THR A CA 1
ATOM 2271 C C . THR A 1 288 ? -39.667 -26.760 47.948 1.00 91.69 288 THR A C 1
ATOM 2273 O O . THR A 1 288 ? -40.462 -26.151 47.232 1.00 91.69 288 THR A O 1
ATOM 2276 N N . GLY A 1 289 ? -38.661 -27.466 47.415 1.00 91.06 289 GLY A N 1
ATOM 2277 C CA . GLY A 1 289 ? -38.497 -27.722 45.986 1.00 91.06 289 GLY A CA 1
ATOM 2278 C C . GLY A 1 289 ? -37.165 -27.256 45.396 1.00 91.06 289 GLY A C 1
ATOM 2279 O O . GLY A 1 289 ? -36.183 -26.986 46.086 1.00 91.06 289 GLY A O 1
ATOM 2280 N N . SER A 1 290 ? -37.105 -27.201 44.062 1.00 91.88 290 SER A N 1
ATOM 2281 C CA . SER A 1 290 ? -35.893 -26.807 43.332 1.00 91.88 290 SER A CA 1
ATOM 2282 C C . SER A 1 290 ? -35.814 -25.288 43.149 1.00 91.88 290 SER A C 1
ATOM 2284 O O . SER A 1 290 ? -36.810 -24.678 42.756 1.00 91.88 290 SER A O 1
ATOM 2286 N N . PRO A 1 291 ? -34.640 -24.663 43.349 1.00 92.88 291 PRO A N 1
ATOM 2287 C CA . PRO A 1 291 ? -34.483 -23.236 43.117 1.00 92.88 291 PRO A CA 1
ATOM 2288 C C . PRO A 1 291 ? -34.556 -22.902 41.628 1.00 92.88 291 PRO A C 1
ATOM 2290 O O . PRO A 1 291 ? -34.157 -23.681 40.758 1.00 92.88 291 PRO A O 1
ATOM 2293 N N . THR A 1 292 ? -34.966 -21.675 41.337 1.00 92.75 292 THR A N 1
ATOM 2294 C CA . THR A 1 292 ? -34.862 -21.088 40.000 1.00 92.7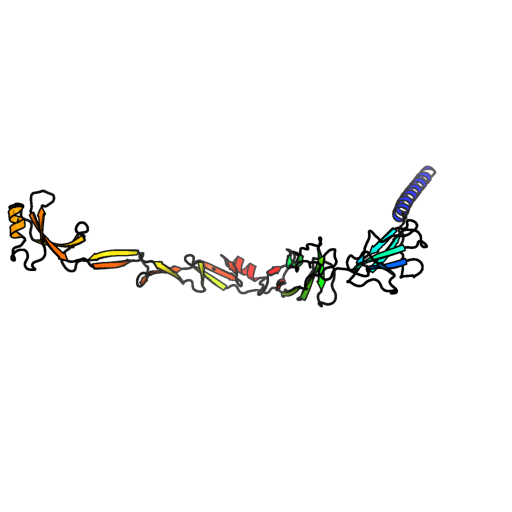5 292 THR A CA 1
ATOM 2295 C C . THR A 1 292 ? -33.642 -20.176 39.918 1.00 92.75 292 THR A C 1
ATOM 2297 O O . THR A 1 292 ? -33.228 -19.574 40.907 1.00 92.75 292 THR A O 1
ATOM 2300 N N . LYS A 1 293 ? -33.025 -20.077 38.737 1.00 91.88 293 LYS A N 1
ATOM 2301 C CA . LYS A 1 293 ? -31.922 -19.135 38.505 1.00 91.88 293 LYS A CA 1
ATOM 2302 C C . LYS A 1 293 ? -32.495 -17.773 38.135 1.00 91.88 293 LYS A C 1
ATOM 2304 O O . LYS A 1 293 ? -33.209 -17.665 37.142 1.00 91.88 293 LYS A O 1
ATOM 2309 N N . SER A 1 294 ? -32.123 -16.742 38.882 1.00 90.81 294 SER A N 1
ATOM 2310 C CA . SER A 1 294 ? -32.408 -15.348 38.556 1.00 90.81 294 SER A CA 1
ATOM 2311 C C . SER A 1 294 ? -31.099 -14.619 38.281 1.00 90.81 294 SER A C 1
ATOM 2313 O O . SER A 1 294 ? -30.211 -14.582 39.132 1.00 90.81 294 SER A O 1
ATOM 2315 N N . THR A 1 295 ? -30.951 -14.058 37.081 1.00 91.88 295 THR A N 1
ATOM 2316 C CA . THR A 1 295 ? -29.774 -13.264 36.711 1.00 91.88 295 THR A CA 1
ATOM 2317 C C . THR A 1 295 ? -30.150 -11.791 36.665 1.00 91.88 295 THR A C 1
ATOM 2319 O O . THR A 1 295 ? -30.990 -11.377 35.870 1.00 91.88 295 THR A O 1
ATOM 2322 N N . SER A 1 296 ? -29.491 -10.994 37.499 1.00 92.12 296 SER A N 1
ATOM 2323 C CA . SER A 1 296 ? -29.568 -9.535 37.477 1.00 92.12 296 SER A CA 1
ATOM 2324 C C . SER A 1 296 ? -28.327 -8.944 36.809 1.00 92.12 296 SER A C 1
ATOM 2326 O O . SER A 1 296 ? -27.250 -9.547 36.825 1.00 92.12 296 SER A O 1
ATOM 2328 N N . TYR A 1 297 ? -28.477 -7.763 36.211 1.00 94.44 297 TYR A N 1
ATOM 2329 C CA . TYR A 1 297 ? -27.395 -7.029 35.557 1.00 94.44 297 TYR A CA 1
ATOM 2330 C C . TYR A 1 297 ? -27.250 -5.642 36.178 1.00 94.44 297 TYR A C 1
ATOM 2332 O O . TYR A 1 297 ? -28.247 -4.995 36.496 1.00 94.44 297 TYR A O 1
ATOM 2340 N N . SER A 1 298 ? -26.014 -5.171 36.322 1.00 93.75 298 SER A N 1
ATOM 2341 C CA . SER A 1 298 ? -25.710 -3.834 36.832 1.00 93.75 298 SER A CA 1
ATOM 2342 C C . SER A 1 298 ? -24.576 -3.160 36.054 1.00 93.75 298 SER A C 1
ATOM 2344 O O . SER A 1 298 ? -23.730 -3.818 35.440 1.00 93.75 298 SER A O 1
ATOM 2346 N N . CYS A 1 299 ? -24.581 -1.826 36.070 1.00 93.69 299 CYS A N 1
ATOM 2347 C CA . CYS A 1 299 ? -23.576 -0.972 35.436 1.00 93.69 299 CYS A CA 1
ATOM 2348 C C . CYS A 1 299 ? -22.848 -0.114 36.474 1.00 93.69 299 CYS A C 1
ATOM 2350 O O . CYS A 1 299 ? -23.310 0.039 37.605 1.00 93.69 299 CYS A O 1
ATOM 2352 N N . THR A 1 300 ? -21.726 0.483 36.071 1.00 90.25 300 THR A N 1
ATOM 2353 C CA . THR A 1 300 ? -21.045 1.510 36.873 1.00 90.25 300 THR A CA 1
ATOM 2354 C C . THR A 1 300 ? -21.963 2.724 37.073 1.00 90.25 300 THR A C 1
ATOM 2356 O O . THR A 1 300 ? -22.761 3.052 36.193 1.00 90.25 300 THR A O 1
ATOM 2359 N N . SER A 1 301 ? -21.863 3.403 38.219 1.00 83.25 301 SER A N 1
ATOM 2360 C CA . SER A 1 301 ? -22.690 4.573 38.543 1.00 83.25 301 SER A CA 1
ATOM 2361 C C . SER A 1 301 ? -22.642 5.641 37.443 1.00 83.25 301 SER A C 1
ATOM 2363 O O . SER A 1 301 ? -21.572 6.157 37.127 1.00 83.25 301 SER A O 1
ATOM 2365 N N . GLY A 1 302 ? -23.811 5.988 36.895 1.00 80.69 302 GLY A N 1
ATOM 2366 C CA . GLY A 1 302 ? -23.970 6.976 35.818 1.00 80.69 302 GLY A CA 1
ATOM 2367 C C . GLY A 1 302 ? -24.151 6.385 34.414 1.00 80.69 302 GLY A C 1
ATOM 2368 O O . GLY A 1 302 ? -24.494 7.125 33.494 1.00 80.69 302 GLY A O 1
ATOM 2369 N N . ASP A 1 303 ? -23.986 5.070 34.247 1.00 92.50 303 ASP A N 1
ATOM 2370 C CA . ASP A 1 303 ? -24.180 4.390 32.964 1.00 92.50 303 ASP A CA 1
ATOM 2371 C C . ASP A 1 303 ? -25.611 3.875 32.785 1.00 92.50 303 ASP A C 1
ATOM 2373 O O . ASP A 1 303 ? -26.317 3.558 33.741 1.00 92.50 303 ASP A O 1
ATOM 2377 N N . SER A 1 304 ? -26.038 3.757 31.527 1.00 93.31 304 SER A N 1
ATOM 2378 C CA . SER A 1 304 ? -27.368 3.250 31.177 1.00 93.31 304 SER A CA 1
ATOM 2379 C C . SER A 1 304 ? -27.334 1.747 30.897 1.00 93.31 304 SER A C 1
ATOM 2381 O O . SER A 1 304 ? -26.554 1.295 30.055 1.00 93.31 304 SER A O 1
ATOM 2383 N N . LEU A 1 305 ? -28.203 0.981 31.562 1.00 94.44 305 LEU A N 1
ATOM 2384 C CA . LEU A 1 305 ? -28.380 -0.458 31.351 1.00 94.44 305 LEU A CA 1
ATOM 2385 C C . LEU A 1 305 ? -29.476 -0.725 30.309 1.00 94.44 305 LEU A C 1
ATOM 2387 O O . LEU A 1 305 ? -30.575 -0.186 30.405 1.00 94.44 305 LEU A O 1
ATOM 2391 N N . SER A 1 306 ? -29.197 -1.601 29.345 1.00 94.19 306 SER A N 1
ATOM 2392 C CA . SER A 1 306 ? -30.188 -2.153 28.418 1.00 94.19 306 SER A CA 1
ATOM 2393 C C . SER A 1 306 ? -29.914 -3.642 28.207 1.00 94.19 306 SER A C 1
ATOM 2395 O O . SER A 1 306 ? -28.888 -4.029 27.639 1.00 94.19 306 SER A O 1
ATOM 2397 N N . GLY A 1 307 ? -30.805 -4.493 28.726 1.00 91.12 307 GLY A N 1
ATOM 2398 C CA . GLY A 1 307 ? -30.597 -5.942 28.769 1.00 91.12 307 GLY A CA 1
ATOM 2399 C C . GLY A 1 307 ? -29.318 -6.301 29.532 1.00 91.12 307 GLY A C 1
ATOM 2400 O O . GLY A 1 307 ? -29.154 -5.926 30.687 1.00 91.12 307 GLY A O 1
ATOM 2401 N N . SER A 1 308 ? -28.392 -6.997 28.872 1.00 94.06 308 SER A N 1
ATOM 2402 C CA . SER A 1 308 ? -27.096 -7.401 29.439 1.00 94.06 308 SER A CA 1
ATOM 2403 C C . SER A 1 308 ? -25.941 -6.443 29.094 1.00 94.06 308 SER A C 1
ATOM 2405 O O . SER A 1 308 ? -24.767 -6.825 29.161 1.00 94.06 308 SER A O 1
ATOM 2407 N N . LYS A 1 309 ? -26.245 -5.226 28.629 1.00 96.00 309 LYS A N 1
ATOM 2408 C CA . LYS A 1 309 ? -25.258 -4.263 28.125 1.00 96.00 309 LYS A CA 1
ATOM 2409 C C . LYS A 1 309 ? -25.365 -2.929 28.852 1.00 96.00 309 LYS A C 1
ATOM 2411 O O . LYS A 1 309 ? -26.457 -2.413 29.065 1.00 96.00 309 LYS A O 1
ATOM 2416 N N . CYS A 1 310 ? -24.212 -2.348 29.151 1.00 95.62 310 CYS A N 1
ATOM 2417 C CA . CYS A 1 310 ? -24.077 -1.003 29.689 1.00 95.62 310 CYS A CA 1
ATOM 2418 C C . CYS A 1 310 ? -23.609 -0.051 28.597 1.00 95.62 310 CYS A C 1
ATOM 2420 O O . CYS A 1 310 ? -22.744 -0.404 27.795 1.00 95.62 310 CYS A O 1
ATOM 2422 N N . THR A 1 311 ? -24.152 1.161 28.582 1.00 94.69 311 THR A N 1
ATOM 2423 C CA . THR A 1 311 ? -23.711 2.242 27.701 1.00 94.69 311 THR A CA 1
ATOM 2424 C C . THR A 1 311 ? -23.261 3.426 28.537 1.00 94.69 311 THR A C 1
ATOM 2426 O O . THR A 1 311 ? -24.027 3.954 29.342 1.00 94.69 311 THR A O 1
ATOM 2429 N N . ASN A 1 312 ? -22.023 3.854 28.306 1.00 93.50 312 ASN A N 1
ATOM 2430 C CA . ASN A 1 312 ? -21.460 5.062 28.891 1.00 93.50 312 ASN A CA 1
ATOM 2431 C C . ASN A 1 312 ? -21.395 6.160 27.826 1.00 93.50 312 ASN A C 1
ATOM 2433 O O . ASN A 1 312 ? -21.018 5.901 26.677 1.00 93.50 312 ASN A O 1
ATOM 2437 N N . SER A 1 313 ? -21.734 7.383 28.231 1.00 92.50 313 SER A N 1
ATOM 2438 C CA .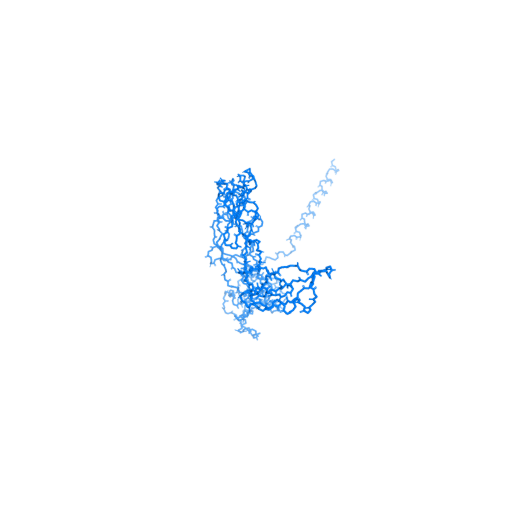 SER A 1 313 ? -21.568 8.585 27.416 1.00 92.50 313 SER A CA 1
ATOM 2439 C C . SER A 1 313 ? -20.487 9.472 28.017 1.00 92.50 313 SER A C 1
ATOM 2441 O O . SER A 1 313 ? -20.462 9.700 29.224 1.00 92.50 313 SER A O 1
ATOM 2443 N N . TYR A 1 314 ? -19.602 9.992 27.173 1.00 92.25 314 TYR A N 1
ATOM 2444 C CA . TYR A 1 314 ? -18.499 10.850 27.593 1.00 92.25 314 TYR A CA 1
ATOM 2445 C C . TYR A 1 314 ? -18.123 11.846 26.493 1.00 92.25 314 TYR A C 1
ATOM 2447 O O . TYR A 1 314 ? -18.469 11.675 25.323 1.00 92.25 314 TYR A O 1
ATOM 2455 N N . THR A 1 315 ? -17.394 12.896 26.861 1.00 95.25 315 THR A N 1
ATOM 2456 C CA . THR A 1 315 ? -16.938 13.914 25.909 1.00 95.25 315 THR A CA 1
ATOM 2457 C C . THR A 1 315 ? -15.654 13.462 25.217 1.00 95.25 315 THR A C 1
ATOM 2459 O O . THR A 1 315 ? -14.656 13.153 25.869 1.00 95.25 315 THR A O 1
ATOM 2462 N N . GLY A 1 316 ? -15.667 13.426 23.887 1.00 95.44 316 GLY A N 1
ATOM 2463 C CA . GLY A 1 316 ? -14.492 13.141 23.072 1.00 95.44 316 GLY A CA 1
ATOM 2464 C C . GLY A 1 316 ? -13.440 14.247 23.153 1.00 95.44 316 GLY A C 1
ATOM 2465 O O . GLY A 1 316 ? -13.734 15.408 23.438 1.00 95.44 316 GLY A O 1
ATOM 2466 N N . THR A 1 317 ? -12.190 13.901 22.863 1.00 97.12 317 THR A N 1
ATOM 2467 C CA . THR A 1 317 ? -11.101 14.885 22.833 1.00 97.12 317 THR A CA 1
ATOM 2468 C C . THR A 1 317 ? -11.182 15.709 21.553 1.00 97.12 317 THR A C 1
ATOM 2470 O O . THR A 1 317 ? -11.147 15.129 20.469 1.00 97.12 317 THR A O 1
ATOM 2473 N N . LEU A 1 318 ? -11.248 17.039 21.660 1.00 97.00 318 LEU A N 1
ATOM 2474 C CA . LEU A 1 318 ? -11.223 17.937 20.502 1.00 97.00 318 LEU A CA 1
ATOM 2475 C C . LEU A 1 318 ? -9.943 17.736 19.677 1.00 97.00 318 LEU A C 1
ATOM 2477 O O . LEU A 1 318 ? -8.840 17.625 20.215 1.00 97.00 318 LEU A O 1
ATOM 2481 N N . LYS A 1 319 ? -10.115 17.698 18.361 1.00 97.38 319 LYS A N 1
ATOM 2482 C CA . LYS A 1 319 ? -9.086 17.589 17.331 1.00 97.38 319 LYS A CA 1
ATOM 2483 C C . LYS A 1 319 ? -9.436 18.525 16.182 1.00 97.38 319 LYS A C 1
ATOM 2485 O O . LYS A 1 319 ? -10.593 18.896 15.982 1.00 97.38 319 LYS A O 1
ATOM 2490 N N . TYR A 1 320 ? -8.426 18.852 15.399 1.00 96.50 320 TYR A N 1
ATOM 2491 C CA . TYR A 1 320 ? -8.560 19.667 14.201 1.00 96.50 320 TYR A CA 1
ATOM 2492 C C . TYR A 1 320 ? -8.244 18.802 12.992 1.00 96.50 320 TYR A C 1
ATOM 2494 O O . TYR A 1 320 ? -7.375 17.935 13.053 1.00 96.50 320 TYR A O 1
ATOM 2502 N N . LYS A 1 321 ? -8.983 18.988 11.908 1.00 94.12 321 LYS A N 1
ATOM 2503 C CA . LYS A 1 321 ? -8.934 18.139 10.724 1.00 94.12 321 LYS A CA 1
ATOM 2504 C C . LYS A 1 321 ? -8.634 18.991 9.502 1.00 94.12 321 LYS A C 1
ATOM 2506 O O . LYS A 1 321 ? -9.323 19.979 9.258 1.00 94.12 321 LYS A O 1
ATOM 2511 N N . CYS A 1 322 ? -7.643 18.556 8.733 1.00 93.19 322 CYS A N 1
ATOM 2512 C CA . CYS A 1 322 ? -7.327 19.070 7.407 1.00 93.19 322 CYS A CA 1
ATOM 2513 C C . CYS A 1 322 ? -7.331 17.892 6.422 1.00 93.19 322 CYS A C 1
ATOM 2515 O O . CYS A 1 322 ? -6.536 16.957 6.562 1.00 93.19 322 CYS A O 1
ATOM 2517 N N . GLY A 1 323 ? -8.263 17.881 5.464 1.00 87.44 323 GLY A N 1
ATOM 2518 C CA . GLY A 1 323 ? -8.495 16.706 4.614 1.00 87.44 323 GLY A CA 1
ATOM 2519 C C . GLY A 1 323 ? -8.787 15.459 5.446 1.00 87.44 323 GLY A C 1
ATOM 2520 O O . GLY A 1 323 ? -9.690 15.484 6.269 1.00 87.44 323 GLY A O 1
ATOM 2521 N N . ASN A 1 324 ? -8.009 14.385 5.286 1.00 87.19 324 ASN A N 1
ATOM 2522 C CA . ASN A 1 324 ? -8.150 13.144 6.069 1.00 87.19 324 ASN A CA 1
ATOM 2523 C C . ASN A 1 324 ? -7.175 13.025 7.256 1.00 87.19 324 ASN A C 1
ATOM 2525 O O . ASN A 1 324 ? -7.106 11.972 7.887 1.00 87.19 324 ASN A O 1
ATOM 2529 N N . LYS A 1 325 ? -6.417 14.083 7.565 1.00 90.50 325 LYS A N 1
ATOM 2530 C CA . LYS A 1 325 ? -5.448 14.096 8.668 1.00 90.50 325 LYS A CA 1
ATOM 2531 C C . LYS A 1 325 ? -6.007 14.839 9.877 1.00 90.50 325 LYS A C 1
ATOM 2533 O O . LYS A 1 325 ? -6.738 15.819 9.728 1.00 90.50 325 LYS A O 1
ATOM 2538 N N . TYR A 1 326 ? -5.638 14.370 11.066 1.00 94.25 326 TYR A N 1
ATOM 2539 C CA . TYR A 1 326 ? -6.089 14.903 12.349 1.00 94.25 326 TYR A CA 1
ATOM 2540 C C . TYR A 1 326 ? -4.910 15.440 13.159 1.00 94.25 326 TYR A C 1
ATOM 2542 O O . TYR A 1 326 ? -3.832 14.851 13.164 1.00 94.25 326 TYR A O 1
ATOM 2550 N N . TYR A 1 327 ? -5.149 16.528 13.881 1.00 95.75 327 TYR A N 1
ATOM 2551 C CA . TYR A 1 327 ? -4.151 17.299 14.611 1.00 95.75 327 TYR A CA 1
ATOM 2552 C C . TYR A 1 327 ? -4.652 17.625 16.016 1.00 95.75 327 TYR A C 1
ATOM 2554 O O . TYR A 1 327 ? -5.857 17.722 16.269 1.00 95.75 327 TYR A O 1
ATOM 2562 N N . ASN A 1 328 ? -3.711 17.799 16.943 1.00 95.75 328 ASN A N 1
ATOM 2563 C CA . ASN A 1 328 ? -4.018 18.097 18.342 1.00 95.75 328 ASN A CA 1
ATOM 2564 C C . ASN A 1 328 ? -4.355 19.574 18.578 1.00 95.75 328 ASN A C 1
ATOM 2566 O O . ASN A 1 328 ? -5.060 19.882 19.533 1.00 95.75 328 ASN A O 1
ATOM 2570 N N . ASN A 1 329 ? -3.873 20.475 17.721 1.00 95.69 329 ASN A N 1
ATOM 2571 C CA . ASN A 1 329 ? -4.105 21.911 17.827 1.00 95.69 329 ASN A CA 1
ATOM 2572 C C . ASN A 1 329 ? -4.458 22.519 16.457 1.00 95.69 329 ASN A C 1
ATOM 2574 O O . ASN A 1 329 ? -4.225 21.913 15.409 1.00 95.69 329 ASN A O 1
ATOM 2578 N N . ASN A 1 330 ? -5.061 23.710 16.492 1.00 95.25 330 ASN A N 1
ATOM 2579 C CA . ASN A 1 330 ? -5.542 24.404 15.299 1.00 95.25 330 ASN A CA 1
ATOM 2580 C C . ASN A 1 330 ? -4.400 24.918 14.413 1.00 95.25 330 ASN A C 1
ATOM 2582 O O . ASN A 1 330 ? -4.543 24.952 13.194 1.00 95.25 330 ASN A O 1
ATOM 2586 N N . THR A 1 331 ? -3.280 25.319 15.018 1.00 95.31 331 THR A N 1
ATOM 2587 C CA . THR A 1 331 ? -2.121 25.867 14.307 1.00 95.31 331 THR A CA 1
ATOM 2588 C C . THR A 1 331 ? -1.540 24.833 13.353 1.00 95.31 331 THR A C 1
ATOM 2590 O O . THR A 1 331 ? -1.476 25.092 12.159 1.00 95.31 331 THR A O 1
ATOM 2593 N N . ASP A 1 332 ? -1.245 23.626 13.840 1.00 93.94 332 ASP A N 1
ATOM 2594 C CA . ASP A 1 332 ? -0.696 22.540 13.022 1.00 93.94 332 ASP A CA 1
ATOM 2595 C C . ASP A 1 332 ? -1.651 22.146 11.890 1.00 93.94 332 ASP A C 1
ATOM 2597 O O . ASP A 1 332 ? -1.221 21.909 10.761 1.00 93.94 332 ASP A O 1
ATOM 2601 N N . ALA A 1 333 ? -2.959 22.105 12.173 1.00 94.25 333 ALA A N 1
ATOM 2602 C CA . ALA A 1 333 ? -3.967 21.837 11.151 1.00 94.25 333 ALA A CA 1
ATOM 2603 C C . ALA A 1 333 ? -4.021 22.945 10.094 1.00 94.25 333 ALA A C 1
ATOM 2605 O O . ALA A 1 333 ? -4.166 22.645 8.912 1.00 94.25 333 ALA A O 1
ATOM 2606 N N . THR A 1 334 ? -3.896 24.207 10.513 1.00 93.81 334 THR A N 1
ATOM 2607 C CA . THR A 1 334 ? -3.891 25.370 9.620 1.00 93.81 334 THR A CA 1
ATOM 2608 C C . THR A 1 334 ? -2.669 25.333 8.718 1.00 93.81 334 THR A C 1
ATOM 2610 O O . THR A 1 334 ? -2.842 25.346 7.504 1.00 93.81 334 THR A O 1
ATOM 2613 N N . THR A 1 335 ? -1.470 25.168 9.283 1.00 91.62 335 THR A N 1
ATOM 2614 C CA . THR A 1 335 ? -0.216 25.029 8.529 1.00 91.62 335 THR A CA 1
ATOM 2615 C C . THR A 1 335 ? -0.288 23.866 7.541 1.00 91.62 335 THR A C 1
ATOM 2617 O O . THR A 1 335 ? 0.052 24.011 6.370 1.00 91.62 335 THR A O 1
ATOM 2620 N N . ALA A 1 336 ? -0.802 22.708 7.966 1.00 88.12 336 ALA A N 1
ATOM 2621 C CA . ALA A 1 336 ? -0.982 21.568 7.069 1.00 88.12 336 ALA A CA 1
ATOM 2622 C C . ALA A 1 336 ? -1.995 21.831 5.940 1.00 88.12 336 ALA A C 1
ATOM 2624 O O . ALA A 1 336 ? -1.893 21.228 4.871 1.00 88.12 336 ALA A O 1
ATOM 2625 N N . CYS A 1 337 ? -2.965 22.717 6.167 1.00 92.56 337 CYS A N 1
ATOM 2626 C CA . CYS A 1 337 ? -3.961 23.121 5.182 1.00 92.56 337 CYS A CA 1
ATOM 2627 C C . CYS A 1 337 ? -3.501 24.253 4.261 1.00 92.56 337 CYS A C 1
ATOM 2629 O O . CYS A 1 337 ? -4.174 24.495 3.266 1.00 92.56 337 CYS A O 1
ATOM 2631 N N . GLU A 1 338 ? -2.382 24.931 4.524 1.00 91.31 338 GLU A N 1
ATOM 2632 C CA . GLU A 1 338 ? -1.856 25.952 3.605 1.00 91.31 338 GLU A CA 1
ATOM 2633 C C . GLU A 1 338 ? -1.466 25.346 2.254 1.00 91.31 338 GLU A C 1
ATOM 2635 O O . GLU A 1 338 ? -1.748 25.933 1.214 1.00 91.31 338 GLU A O 1
ATOM 2640 N N . ASN A 1 339 ? -0.901 24.137 2.284 1.00 88.88 339 ASN A N 1
ATOM 2641 C CA . ASN A 1 339 ? -0.456 23.382 1.115 1.00 88.88 339 ASN A CA 1
ATOM 2642 C C . ASN A 1 339 ? -1.240 22.071 0.967 1.00 88.88 339 ASN A C 1
ATOM 2644 O O . ASN A 1 339 ? -0.675 20.977 0.885 1.00 88.88 339 ASN A O 1
ATOM 2648 N N . TYR A 1 340 ? -2.567 22.171 0.976 1.00 90.31 340 TYR A N 1
ATOM 2649 C CA . TYR A 1 340 ? -3.440 21.009 0.926 1.00 90.31 340 TYR A CA 1
ATOM 2650 C C . TYR A 1 340 ? -3.495 20.381 -0.472 1.00 90.31 340 TYR A C 1
ATOM 2652 O O . TYR A 1 340 ? -3.730 21.054 -1.480 1.00 90.31 340 TYR A O 1
ATOM 2660 N N . CYS A 1 341 ? -3.367 19.054 -0.495 1.00 90.94 341 CYS A N 1
ATOM 2661 C CA . CYS A 1 341 ? -3.565 18.217 -1.669 1.00 90.94 341 CYS A CA 1
ATOM 2662 C C . CYS A 1 341 ? -4.810 17.351 -1.487 1.00 90.94 341 CYS A C 1
ATOM 2664 O O . CYS A 1 341 ? -4.840 16.472 -0.626 1.00 90.94 341 CYS A O 1
ATOM 2666 N N . ALA A 1 342 ? -5.828 17.575 -2.322 1.00 86.06 342 ALA A N 1
ATOM 2667 C CA . ALA A 1 342 ? -7.030 16.738 -2.339 1.00 86.06 342 ALA A CA 1
ATOM 2668 C C . ALA A 1 342 ? -6.721 15.297 -2.775 1.00 86.06 342 ALA A C 1
ATOM 2670 O O . ALA A 1 342 ? -7.378 14.349 -2.346 1.00 86.06 342 ALA A O 1
ATOM 2671 N N . MET A 1 343 ? -5.708 15.138 -3.627 1.00 84.81 343 MET A N 1
ATOM 2672 C CA . MET A 1 343 ? -5.221 13.861 -4.121 1.00 84.81 343 MET A CA 1
ATOM 2673 C C . MET A 1 343 ? -3.695 13.869 -4.106 1.00 84.81 343 MET A C 1
ATOM 2675 O O . MET A 1 343 ? -3.075 14.875 -4.444 1.00 84.81 343 MET A O 1
ATOM 2679 N N . GLY A 1 344 ? -3.099 12.732 -3.748 1.00 89.81 344 GLY A N 1
ATOM 2680 C CA . GLY A 1 344 ? -1.646 12.588 -3.727 1.00 89.81 344 GLY A CA 1
ATOM 2681 C C . GLY A 1 344 ? -0.980 13.255 -2.526 1.00 89.81 344 GLY A C 1
ATOM 2682 O O . GLY A 1 344 ? -1.604 13.469 -1.485 1.00 89.81 344 GLY A O 1
ATOM 2683 N N . THR A 1 345 ? 0.302 13.564 -2.684 1.00 91.38 345 THR A N 1
ATOM 2684 C CA . THR A 1 345 ? 1.150 14.116 -1.628 1.00 91.38 345 THR A CA 1
ATOM 2685 C C . THR A 1 345 ? 1.757 15.443 -2.064 1.00 91.38 345 THR A C 1
ATOM 2687 O O . THR A 1 345 ? 2.125 15.616 -3.225 1.00 91.38 345 THR A O 1
ATOM 2690 N N . HIS A 1 346 ? 1.845 16.382 -1.124 1.00 90.94 346 HIS A N 1
ATOM 2691 C CA . HIS A 1 346 ? 2.455 17.686 -1.347 1.00 90.94 346 HIS A CA 1
ATOM 2692 C C . HIS A 1 346 ? 3.984 17.592 -1.422 1.00 90.94 346 HIS A C 1
ATOM 2694 O O . HIS A 1 346 ? 4.611 17.023 -0.525 1.00 90.94 346 HIS A O 1
ATOM 2700 N N . TYR A 1 347 ? 4.567 18.226 -2.437 1.00 91.06 347 TYR A N 1
ATOM 2701 C CA . TYR A 1 347 ? 5.997 18.479 -2.570 1.00 91.06 347 TYR A CA 1
ATOM 2702 C C . TYR A 1 347 ? 6.218 19.759 -3.381 1.00 91.06 347 TYR A C 1
ATOM 2704 O O . TYR A 1 347 ? 5.626 19.924 -4.443 1.00 91.06 347 TYR A O 1
ATOM 2712 N N . ASP A 1 348 ? 7.040 20.671 -2.864 1.00 88.56 348 ASP A N 1
ATOM 2713 C CA . ASP A 1 348 ? 7.443 21.913 -3.544 1.00 88.56 348 ASP A CA 1
ATOM 2714 C C . ASP A 1 348 ? 6.284 22.701 -4.207 1.00 88.56 348 ASP A C 1
ATOM 2716 O O . ASP A 1 348 ? 6.312 23.045 -5.387 1.00 88.56 348 ASP A O 1
ATOM 2720 N N . GLY A 1 349 ? 5.189 22.918 -3.465 1.00 87.06 349 GLY A N 1
ATOM 2721 C CA . GLY A 1 349 ? 4.019 23.680 -3.930 1.00 87.06 349 GLY A CA 1
ATOM 2722 C C . GLY A 1 349 ? 3.076 22.924 -4.875 1.00 87.06 349 GLY A C 1
ATOM 2723 O O . GLY A 1 349 ? 2.043 23.458 -5.287 1.00 87.06 349 GLY A O 1
ATOM 2724 N N . LYS A 1 350 ? 3.386 21.668 -5.206 1.00 91.50 350 LYS A N 1
ATOM 2725 C CA . LYS A 1 350 ? 2.578 20.808 -6.074 1.00 91.50 350 LYS A CA 1
ATOM 2726 C C . LYS A 1 350 ? 2.096 19.561 -5.341 1.00 91.50 350 LYS A C 1
ATOM 2728 O O . LYS A 1 350 ? 2.637 19.155 -4.316 1.00 91.50 350 LYS A O 1
ATOM 2733 N N . CYS A 1 351 ? 1.057 18.950 -5.886 1.00 93.38 351 CYS A N 1
ATOM 2734 C CA . CYS A 1 351 ? 0.471 17.702 -5.429 1.00 93.38 351 CYS A CA 1
ATOM 2735 C C . CYS A 1 351 ? 0.755 16.614 -6.452 1.00 93.38 351 CYS A C 1
ATOM 2737 O O . CYS A 1 351 ? 0.376 16.755 -7.614 1.00 93.38 351 CYS A O 1
ATOM 2739 N N . TYR A 1 352 ? 1.384 15.530 -6.009 1.00 95.12 352 TYR A N 1
ATOM 2740 C CA . TYR A 1 352 ? 1.795 14.422 -6.861 1.00 95.12 352 TYR A CA 1
ATOM 2741 C C . TYR A 1 352 ? 1.045 13.155 -6.488 1.00 95.12 352 TYR A C 1
ATOM 2743 O O . TYR A 1 352 ? 1.029 12.736 -5.327 1.00 95.12 352 TYR A O 1
ATOM 2751 N N . LYS A 1 353 ? 0.457 12.502 -7.487 1.00 96.00 353 LYS A N 1
ATOM 2752 C CA . LYS A 1 353 ? -0.162 11.187 -7.340 1.00 96.00 353 LYS A CA 1
ATOM 2753 C C . LYS A 1 353 ? 0.270 10.290 -8.488 1.00 96.00 353 LYS A C 1
ATOM 2755 O O . LYS A 1 353 ? 0.203 10.708 -9.635 1.00 96.00 353 LYS A O 1
ATOM 2760 N N . ILE A 1 354 ? 0.637 9.054 -8.171 1.00 95.62 354 ILE A N 1
ATOM 2761 C CA . ILE A 1 354 ? 0.796 7.984 -9.152 1.00 95.62 354 ILE A CA 1
ATOM 2762 C C . ILE A 1 354 ? -0.365 7.000 -8.977 1.00 95.62 354 ILE A C 1
ATOM 2764 O O . ILE A 1 354 ? -0.699 6.633 -7.846 1.00 95.62 354 ILE A O 1
ATOM 2768 N N . SER A 1 355 ? -1.033 6.639 -10.072 1.00 93.19 355 SER A N 1
ATOM 2769 C CA . SER A 1 355 ? -2.175 5.709 -10.087 1.00 93.19 355 SER A CA 1
ATOM 2770 C C . SER A 1 355 ? -2.018 4.644 -11.148 1.00 93.19 355 SER A C 1
ATOM 2772 O O . SER A 1 355 ? -1.637 5.015 -12.282 1.00 93.19 355 SER A O 1
#

Foldseek 3Di:
DVVVVVVVVVVVVVVVVVVVVVVVVVPPDPPPQPQDQPDVQAEWEWEDPDAPPPDTDTDPDSDQDDLQKDWDLVPWDWDPPWHWDADPVVRGIGIGDDDNIHTYTYIGGQDPPADAKEFWDWDQDPQGWIFTDDIDHPLDDKWKWKDQVVPDIDTDGTGDDDAWTKMWMWMADPSRHIDDIDIKIKHKDFFDQFDKAKWFADVVVRDIHNDQKDKDKDFFDKDKDWADPDADDDPVVQAHKDKFDKAQPDDLVRQVVVCQDCVNVVVRFDWDWDADPVNRIIIIIGGRGHTDIDMDTDDDPPWDDDPRMTMDMDGGQMWMDTQHDIHNDPVVSSVCSRRDDNDADDDPRMHIDMD

Secondary structure (DSSP, 8-state):
-HHHHHHHHHHHHHHHHHHHHHHHHH-S-----------TTTEEEEEESSTT---EEE---SSPP-TTEEE-TTT-EETTS-EEEEETTTTEEEEES-TT--EEEEEEEP-TTSPPPPPPEEEE-TT--EEEE----TTS-EEEEEESSSSS-EE-SEE--SS-EEEEEEEEETT--B-PPEEEEEEEEE-B-PPEEEEEEETTTTEEESSSEEEEEEEPEEEEEEE-SSSEEETTTTEEEEEEEEETT--HHHHHHHTTSTTT-TT---EEEEE-TTSS-EEEEEEEEPPEEEEEEE--TTPEEETTEEEEEEEPEEEEEETTEEESSHHHHHHHHHTB-SSSEEETTEEEEE-

Sequence (355 aa):
MKKIIVVIIISLFGVFLITNKYYYKDNVDKEQPNKIKNDKNMLSLMLETDVGSGTYSVSSSSDWPNEEYIYNSELSKCENGSILSWDENKNVAIMKGNISDKCYLYFDKIDPNSPKPTNPTLSFDSTYNVVISGSTSENGGVEYYYSFDNVNYTKGSTISVNETSTIYAYSKDIKKRKSDVVSKTVTISNSTKGTVSTAYYCSKNGTYKTSSSCTYTYNATSKTEFVCSDGSYSASLGHCYDTNGMYSNWDWSTCNSTCGLKTYNPEEYSFECVEDNTGNYYYCQFNTGSPTKSTSYSCTSGDSLSGSKCTNSYTGTLKYKCGNKYYNNNTDATTACENYCAMGTHYDGKCYKIS